Protein AF-A0AAV9Q0C5-F1 (afdb_monomer_lite)

InterPro domains:
  IPR036291 NAD(P)-binding domain superfamily [SSF51735] (47-199)
  IPR051783 NAD(P)-dependent oxidoreductase-like [PTHR48079] (18-201)

Sequence (202 aa):
MSGASMFVFPEIESDRYGEPPSTVWNDLHGISSILSTIRAHPSSRELDNYILSLEDSTNIRTGLIVGPLVYGRGEGPGNQRSIQAPNIARKTIEDGEGFRFRRGLNSWSNVHIKDLGDLFALLTKTALALDAREAHAQGLIEKDAIDRTIDVDEADAAMPGGAIFWGTNAVYKFSRAQVLLSWRPSAPSLEDPIAEMVRLER

pLDDT: mean 70.42, std 13.26, range [27.78, 90.19]

Structure (mmCIF, N/CA/C/O backbone):
data_AF-A0AAV9Q0C5-F1
#
_entry.id   AF-A0AAV9Q0C5-F1
#
loop_
_atom_site.group_PDB
_atom_site.id
_atom_site.type_symbol
_atom_site.label_atom_id
_atom_site.label_alt_id
_atom_site.label_comp_id
_atom_site.label_asym_id
_atom_site.label_entity_id
_atom_site.label_seq_id
_atom_site.pdbx_PDB_ins_code
_atom_site.Cartn_x
_atom_site.Cartn_y
_atom_site.Cartn_z
_atom_site.occupancy
_atom_site.B_iso_or_equiv
_atom_site.auth_seq_id
_atom_site.auth_comp_id
_atom_site.auth_asym_id
_atom_site.auth_atom_id
_atom_site.pdbx_PDB_model_num
ATOM 1 N N . MET A 1 1 ? 6.072 5.694 -1.031 1.00 61.38 1 MET A N 1
ATOM 2 C CA . MET A 1 1 ? 4.949 4.737 -1.153 1.00 61.38 1 MET A CA 1
ATOM 3 C C . MET A 1 1 ? 3.977 5.330 -2.147 1.00 61.38 1 MET A C 1
ATOM 5 O O . MET A 1 1 ? 3.592 6.476 -1.956 1.00 61.38 1 MET A O 1
ATOM 9 N N . SER A 1 2 ? 3.607 4.578 -3.177 1.00 73.94 2 SER A N 1
ATOM 10 C CA . SER A 1 2 ? 2.603 5.003 -4.154 1.00 73.94 2 SER A CA 1
ATOM 11 C C . SER A 1 2 ? 1.232 4.436 -3.780 1.00 73.94 2 SER A C 1
ATOM 13 O O . SER A 1 2 ? 1.152 3.339 -3.230 1.00 73.94 2 SER A O 1
ATOM 15 N N . GLY A 1 3 ? 0.144 5.149 -4.065 1.00 71.31 3 GLY A N 1
ATOM 16 C CA . GLY A 1 3 ? -1.218 4.638 -3.856 1.00 71.31 3 GLY A CA 1
ATOM 17 C C . GLY A 1 3 ? -1.749 3.887 -5.081 1.00 71.31 3 GLY A C 1
ATOM 18 O O . GLY A 1 3 ? -1.443 4.256 -6.211 1.00 71.31 3 GLY A O 1
ATOM 19 N N . ALA A 1 4 ? -2.610 2.887 -4.899 1.00 71.12 4 ALA A N 1
ATOM 20 C CA . ALA A 1 4 ? -3.209 2.109 -5.994 1.00 71.12 4 ALA A CA 1
ATOM 21 C C . ALA A 1 4 ? -4.128 2.909 -6.943 1.00 71.12 4 ALA A C 1
ATOM 23 O O . ALA A 1 4 ? -4.603 2.357 -7.929 1.00 71.12 4 ALA A O 1
ATOM 24 N N . SER A 1 5 ? -4.346 4.209 -6.710 1.00 68.88 5 SER A N 1
ATOM 25 C CA . SER A 1 5 ? -5.120 5.095 -7.594 1.00 68.88 5 SER A CA 1
ATOM 26 C C . SER A 1 5 ? -4.594 5.180 -9.035 1.00 68.88 5 SER A C 1
ATOM 28 O O . SER A 1 5 ? -5.351 5.539 -9.928 1.00 68.88 5 SER A O 1
ATOM 30 N N . MET A 1 6 ? -3.340 4.792 -9.291 1.00 74.25 6 MET A N 1
ATOM 31 C CA . MET A 1 6 ? -2.817 4.618 -10.656 1.00 74.25 6 MET A CA 1
ATOM 32 C C . MET A 1 6 ? -3.479 3.479 -11.439 1.00 74.25 6 MET A C 1
ATOM 34 O O . MET A 1 6 ? -3.586 3.548 -12.659 1.00 74.25 6 MET A O 1
ATOM 38 N N . PHE A 1 7 ? -3.936 2.426 -10.760 1.00 78.12 7 PHE A N 1
ATOM 39 C CA . PHE A 1 7 ? -4.479 1.235 -11.416 1.00 78.12 7 PHE A CA 1
ATOM 40 C C . PHE A 1 7 ? -5.901 1.432 -11.956 1.00 78.12 7 PHE A C 1
ATOM 42 O O . PHE A 1 7 ? -6.379 0.581 -12.703 1.00 78.12 7 PHE A O 1
ATOM 49 N N . VAL A 1 8 ? -6.553 2.553 -11.620 1.00 75.88 8 VAL A N 1
ATOM 50 C CA . VAL A 1 8 ? -7.893 2.912 -12.112 1.00 75.88 8 VAL A CA 1
ATOM 51 C C . VAL A 1 8 ? -7.889 3.961 -13.226 1.00 75.88 8 VAL A C 1
ATOM 53 O O . VAL A 1 8 ? -8.960 4.249 -13.753 1.00 75.88 8 VAL A O 1
ATOM 56 N N . PHE A 1 9 ? -6.732 4.505 -13.641 1.00 75.75 9 PHE A N 1
ATOM 57 C CA . PHE A 1 9 ? -6.680 5.469 -14.754 1.00 75.75 9 PHE A CA 1
ATOM 58 C C . PHE A 1 9 ? -7.383 4.946 -16.030 1.00 75.75 9 PHE A C 1
ATOM 60 O O . PHE A 1 9 ? -8.265 5.653 -16.518 1.00 75.75 9 PHE A O 1
ATOM 67 N N . PRO A 1 10 ? -7.172 3.691 -16.494 1.00 76.94 10 PRO A N 1
ATOM 68 C CA . PRO A 1 10 ? -7.860 3.187 -17.688 1.00 76.94 10 PRO A CA 1
ATOM 69 C C . PRO A 1 10 ? -9.379 3.017 -17.516 1.00 76.94 10 PRO A C 1
ATOM 71 O O . PRO A 1 10 ? -10.119 3.016 -18.498 1.00 76.94 10 PRO A O 1
ATOM 74 N N . GLU A 1 11 ? -9.872 2.846 -16.283 1.00 75.50 11 GLU A N 1
ATOM 75 C CA . GLU A 1 11 ? -11.312 2.735 -16.001 1.00 75.50 11 GLU A CA 1
ATOM 76 C C . GLU A 1 11 ? -11.978 4.114 -15.860 1.00 75.50 11 GLU A C 1
ATOM 78 O O . GLU A 1 11 ? -13.138 4.264 -16.238 1.00 75.50 11 GLU A O 1
ATOM 83 N N . ILE A 1 12 ? -11.229 5.133 -15.416 1.00 77.25 12 ILE A N 1
ATOM 84 C CA . ILE A 1 12 ? -11.633 6.549 -15.441 1.00 77.25 12 ILE A CA 1
ATOM 85 C C . ILE A 1 12 ? -11.741 7.046 -16.889 1.00 77.25 12 ILE A C 1
ATOM 87 O O . ILE A 1 12 ? -12.763 7.615 -17.266 1.00 77.25 12 ILE A O 1
ATOM 91 N N . GLU A 1 13 ? -10.720 6.785 -17.712 1.00 79.25 13 GLU A N 1
ATOM 92 C CA . GLU A 1 13 ? -10.657 7.182 -19.129 1.00 79.25 13 GLU A CA 1
ATOM 93 C C . GLU A 1 13 ? -11.754 6.541 -19.995 1.00 79.25 13 GLU A C 1
ATOM 95 O O . GLU A 1 13 ? -12.134 7.098 -21.023 1.00 79.25 13 GLU A O 1
ATOM 100 N N . SER A 1 14 ? -12.284 5.385 -19.577 1.00 80.88 14 SER A N 1
ATOM 101 C CA . SER A 1 14 ? -13.329 4.638 -20.292 1.00 80.88 14 SER A CA 1
ATOM 102 C C . SER A 1 14 ? -14.721 4.693 -19.639 1.00 80.88 14 SER A C 1
ATOM 104 O O . SER A 1 14 ? -15.611 3.954 -20.056 1.00 80.88 14 SER A O 1
ATOM 106 N N . ASP A 1 15 ? -14.924 5.543 -18.621 1.00 79.88 15 ASP A N 1
ATOM 107 C CA . ASP A 1 15 ? -16.163 5.654 -17.821 1.00 79.88 15 ASP A CA 1
ATOM 108 C C . ASP A 1 15 ? -16.662 4.308 -17.234 1.00 79.88 15 ASP A C 1
ATOM 110 O O . ASP A 1 15 ? -17.839 4.136 -16.915 1.00 79.88 15 ASP A O 1
ATOM 114 N N . ARG A 1 16 ? -15.778 3.322 -17.029 1.00 81.12 16 ARG A N 1
ATOM 115 C CA . ARG A 1 16 ? -16.134 1.951 -16.600 1.00 81.12 16 ARG A CA 1
ATOM 116 C C . ARG A 1 16 ? -16.451 1.816 -15.102 1.00 81.12 16 ARG A C 1
ATOM 118 O O . ARG A 1 16 ? -16.221 0.783 -14.476 1.00 81.12 16 ARG A O 1
ATOM 125 N N . TYR A 1 17 ? -17.021 2.857 -14.510 1.00 78.81 17 TYR A N 1
ATOM 126 C CA . TYR A 1 17 ? -17.374 2.898 -13.098 1.00 78.81 17 TYR A CA 1
ATOM 127 C C . TYR A 1 17 ? -18.399 1.818 -12.716 1.00 78.81 17 TYR A C 1
ATOM 129 O O . TYR A 1 17 ? -19.455 1.688 -13.335 1.00 78.81 17 TYR A O 1
ATOM 137 N N . GLY A 1 18 ? -18.120 1.082 -11.638 1.00 68.81 18 GLY A N 1
ATOM 138 C CA . GLY A 1 18 ? -19.028 0.065 -11.096 1.00 68.81 18 GLY A CA 1
ATOM 139 C C . GLY A 1 18 ? -19.081 -1.252 -11.882 1.00 68.81 18 GLY A C 1
ATOM 140 O O . GLY A 1 18 ? -19.895 -2.110 -11.541 1.00 68.81 18 GLY A O 1
ATOM 141 N N . GLU A 1 19 ? -18.242 -1.417 -12.904 1.00 81.25 19 GLU A N 1
ATOM 142 C CA . GLU A 1 19 ? -18.045 -2.662 -13.658 1.00 81.25 19 GLU A CA 1
ATOM 143 C C . GLU A 1 19 ? -17.029 -3.594 -12.962 1.00 81.25 19 GLU A C 1
ATOM 145 O O . GLU A 1 19 ? -16.280 -3.135 -12.097 1.00 81.25 19 GLU A O 1
ATOM 150 N N . PRO A 1 20 ? -16.968 -4.900 -13.302 1.00 81.56 20 PRO A N 1
ATOM 151 C CA . PRO A 1 20 ? -15.902 -5.772 -12.809 1.00 81.56 20 PRO A CA 1
ATOM 152 C C . PRO A 1 20 ? -14.523 -5.324 -13.332 1.00 81.56 20 PRO A C 1
ATOM 154 O O . PRO A 1 20 ? -14.439 -4.805 -14.452 1.00 81.56 20 PRO A O 1
ATOM 157 N N . PRO A 1 21 ? -13.439 -5.541 -12.562 1.00 76.44 21 PRO A N 1
ATOM 158 C CA . PRO A 1 21 ? -12.100 -5.087 -12.934 1.00 76.44 21 PRO A CA 1
ATOM 159 C C . PRO A 1 21 ? -11.636 -5.737 -14.241 1.00 76.44 21 PRO A C 1
ATOM 161 O O . PRO A 1 21 ? -11.719 -6.956 -14.400 1.00 76.44 21 PRO A O 1
ATOM 164 N N . SER A 1 22 ? -11.124 -4.930 -15.174 1.00 76.06 22 SER A N 1
ATOM 165 C CA . SER A 1 22 ? -10.587 -5.429 -16.453 1.00 76.06 22 SER A CA 1
ATOM 166 C C . SER A 1 22 ? -9.227 -6.126 -16.315 1.00 76.06 22 SER A C 1
ATOM 168 O O . SER A 1 22 ? -8.917 -7.025 -17.096 1.00 76.06 22 SER A O 1
ATOM 170 N N . THR A 1 23 ? -8.439 -5.737 -15.309 1.00 79.62 23 THR A N 1
ATOM 171 C CA . THR A 1 23 ? -7.069 -6.208 -15.066 1.00 79.62 23 THR A CA 1
ATOM 172 C C . THR A 1 23 ? -6.858 -6.477 -13.579 1.00 79.62 23 THR A C 1
ATOM 174 O O . THR A 1 23 ? -7.180 -5.637 -12.740 1.00 79.62 23 THR A O 1
ATOM 177 N N . VAL A 1 24 ? -6.246 -7.617 -13.244 1.00 81.19 24 VAL A N 1
ATOM 178 C CA . VAL A 1 24 ? -5.751 -7.906 -11.888 1.00 81.19 24 VAL A CA 1
ATOM 179 C C . VAL A 1 24 ? -4.244 -7.669 -11.856 1.00 81.19 24 VAL A C 1
ATOM 181 O O . VAL A 1 24 ? -3.472 -8.406 -12.467 1.00 81.19 24 VAL A O 1
ATOM 184 N N . TRP A 1 25 ? -3.823 -6.622 -11.150 1.00 79.44 25 TRP A N 1
ATOM 185 C CA . TRP A 1 25 ? -2.417 -6.244 -11.027 1.00 79.44 25 TRP A CA 1
ATOM 186 C C . TRP A 1 25 ? -1.692 -7.152 -10.025 1.00 79.44 25 TRP A C 1
ATOM 188 O O . TRP A 1 25 ? -2.204 -7.428 -8.941 1.00 79.44 25 TRP A O 1
ATOM 198 N N . ASN A 1 26 ? -0.499 -7.626 -10.392 1.00 80.88 26 ASN A N 1
ATOM 199 C CA . ASN A 1 26 ? 0.275 -8.596 -9.618 1.00 80.88 26 ASN A CA 1
ATOM 200 C C . ASN A 1 26 ? 1.752 -8.174 -9.569 1.00 80.88 26 ASN A C 1
ATOM 202 O O . ASN A 1 26 ? 2.386 -7.991 -10.605 1.00 80.88 26 ASN A O 1
ATOM 206 N N . ASP A 1 27 ? 2.308 -8.041 -8.368 1.00 78.19 27 ASP A N 1
ATOM 207 C CA . ASP A 1 27 ? 3.661 -7.538 -8.102 1.00 78.19 27 ASP A CA 1
ATOM 208 C C . ASP A 1 27 ? 4.734 -8.642 -7.996 1.00 78.19 27 ASP A C 1
ATOM 210 O O . ASP A 1 27 ? 5.896 -8.351 -7.707 1.00 78.19 27 ASP A O 1
ATOM 214 N N . LEU A 1 28 ? 4.375 -9.903 -8.262 1.00 74.75 28 LEU A N 1
ATOM 215 C CA . LEU A 1 28 ? 5.306 -11.029 -8.400 1.00 74.75 28 LEU A CA 1
ATOM 216 C C . LEU A 1 28 ? 5.652 -11.303 -9.873 1.00 74.75 28 LEU A C 1
ATOM 218 O O . LEU A 1 28 ? 6.813 -11.542 -10.193 1.00 74.75 28 LEU A O 1
ATOM 222 N N . HIS A 1 29 ? 4.662 -11.231 -10.768 1.00 74.31 29 HIS A N 1
ATOM 223 C CA . HIS A 1 29 ? 4.807 -11.549 -12.197 1.00 74.31 29 HIS A CA 1
ATOM 224 C C . HIS A 1 29 ? 4.570 -10.354 -13.139 1.00 74.31 29 HIS A C 1
ATOM 226 O O . HIS A 1 29 ? 5.005 -10.392 -14.285 1.00 74.31 29 HIS A O 1
ATOM 232 N N . GLY A 1 30 ? 3.904 -9.289 -12.680 1.00 79.50 30 GLY A N 1
ATOM 233 C CA . GLY A 1 30 ? 3.525 -8.118 -13.486 1.00 79.50 30 GLY A CA 1
ATOM 234 C C . GLY A 1 30 ? 4.369 -6.861 -13.246 1.00 79.50 30 GLY A C 1
ATOM 235 O O . GLY A 1 30 ? 3.947 -5.772 -13.621 1.00 79.50 30 GLY A O 1
ATOM 236 N N . ILE A 1 31 ? 5.549 -6.972 -12.622 1.00 84.44 31 ILE A N 1
ATOM 237 C CA . ILE A 1 31 ? 6.378 -5.815 -12.220 1.00 84.44 31 ILE A CA 1
ATOM 238 C C . ILE A 1 31 ? 6.607 -4.843 -13.390 1.00 84.44 31 ILE A C 1
ATOM 240 O O . ILE A 1 31 ? 6.424 -3.637 -13.233 1.00 84.44 31 ILE A O 1
ATOM 244 N N . SER A 1 32 ? 6.925 -5.351 -14.584 1.00 86.12 32 SER A N 1
ATOM 245 C CA . SER A 1 32 ? 7.162 -4.524 -15.772 1.00 86.12 32 SER A CA 1
ATOM 246 C C . SER A 1 32 ? 5.943 -3.694 -16.196 1.00 86.12 32 SER A C 1
ATOM 248 O O . SER A 1 32 ? 6.130 -2.551 -16.606 1.00 86.12 32 SER A O 1
ATOM 250 N N . SER A 1 33 ? 4.712 -4.212 -16.060 1.00 84.62 33 SER A N 1
ATOM 251 C CA . SER A 1 33 ? 3.504 -3.440 -16.393 1.00 84.62 33 SER A CA 1
ATOM 252 C C . SER A 1 33 ? 3.194 -2.382 -15.331 1.00 84.62 33 SER A C 1
ATOM 254 O O . SER A 1 33 ? 2.744 -1.284 -15.662 1.00 84.62 33 SER A O 1
ATOM 256 N N . ILE A 1 34 ? 3.487 -2.663 -14.057 1.00 86.19 34 ILE A N 1
ATOM 257 C CA . ILE A 1 34 ? 3.372 -1.685 -12.967 1.00 86.19 34 ILE A CA 1
ATOM 258 C C . ILE A 1 34 ? 4.364 -0.535 -13.200 1.00 86.19 34 ILE A C 1
ATOM 260 O O . ILE A 1 34 ? 3.958 0.627 -13.212 1.00 86.19 34 ILE A O 1
ATOM 264 N N . LEU A 1 35 ? 5.639 -0.839 -13.466 1.00 88.50 35 LEU A N 1
ATOM 265 C CA . LEU A 1 35 ? 6.675 0.169 -13.723 1.00 88.50 35 LEU A CA 1
ATOM 266 C C . LEU A 1 35 ? 6.404 0.989 -14.993 1.00 88.50 35 LEU A C 1
ATOM 268 O O . LEU A 1 35 ? 6.584 2.207 -14.974 1.00 88.50 35 LEU A O 1
ATOM 272 N N . SER A 1 36 ? 5.920 0.374 -16.080 1.00 89.25 36 SER A N 1
ATOM 273 C CA . SER A 1 36 ? 5.520 1.127 -17.278 1.00 89.25 36 SER A CA 1
ATOM 274 C C . SER A 1 36 ? 4.313 2.031 -17.013 1.00 89.25 36 SER A C 1
ATOM 276 O O . SER A 1 36 ? 4.275 3.150 -17.513 1.00 89.25 36 SER A O 1
ATOM 278 N N . THR A 1 37 ? 3.363 1.600 -16.174 1.00 86.75 37 THR A N 1
ATOM 279 C CA . THR A 1 37 ? 2.213 2.428 -15.765 1.00 86.75 37 THR A CA 1
ATOM 280 C C . THR A 1 37 ? 2.656 3.643 -14.945 1.00 86.75 37 THR A C 1
ATOM 282 O O . THR A 1 37 ? 2.110 4.726 -15.130 1.00 86.75 37 THR A O 1
ATOM 285 N N . ILE A 1 38 ? 3.676 3.513 -14.090 1.00 88.50 38 ILE A N 1
ATOM 286 C CA . ILE A 1 38 ? 4.271 4.654 -13.367 1.00 88.50 38 ILE A CA 1
ATOM 287 C C . ILE A 1 38 ? 4.954 5.617 -14.348 1.00 88.50 38 ILE A C 1
ATOM 289 O O . ILE A 1 38 ? 4.687 6.820 -14.316 1.00 88.50 38 ILE A O 1
ATOM 293 N N . ARG A 1 39 ? 5.780 5.081 -15.257 1.00 90.19 39 ARG A N 1
ATOM 294 C CA . ARG A 1 39 ? 6.539 5.850 -16.261 1.00 90.19 39 ARG A CA 1
ATOM 295 C C . ARG A 1 39 ? 5.652 6.563 -17.290 1.00 90.19 39 ARG A C 1
ATOM 297 O O . ARG A 1 39 ? 6.036 7.614 -17.790 1.00 90.19 39 ARG A O 1
ATOM 304 N N . ALA A 1 40 ? 4.442 6.062 -17.543 1.00 89.25 40 ALA A N 1
ATOM 305 C CA . ALA A 1 40 ? 3.451 6.707 -18.407 1.00 89.25 40 ALA A CA 1
ATOM 306 C C . ALA A 1 40 ? 2.761 7.944 -17.788 1.00 89.25 40 ALA A C 1
ATOM 308 O O . ALA A 1 40 ? 2.164 8.724 -18.525 1.00 89.25 40 ALA A O 1
ATOM 309 N N . HIS A 1 41 ? 2.840 8.153 -16.466 1.00 86.25 41 HIS A N 1
ATOM 310 C CA . HIS A 1 41 ? 2.066 9.187 -15.757 1.00 86.25 41 HIS A CA 1
ATOM 311 C C . HIS A 1 41 ? 2.939 10.194 -14.975 1.00 86.25 41 HIS A C 1
ATOM 313 O O . HIS A 1 41 ? 2.687 10.423 -13.789 1.00 86.25 41 HIS A O 1
ATOM 319 N N . PRO A 1 42 ? 3.961 10.828 -15.589 1.00 84.69 42 PRO A N 1
ATOM 320 C CA . PRO A 1 42 ? 4.970 11.613 -14.868 1.00 84.69 42 PRO A CA 1
ATOM 321 C C . PRO A 1 42 ? 4.375 12.696 -13.954 1.00 84.69 42 PRO A C 1
ATOM 323 O O . PRO A 1 42 ? 4.798 12.813 -12.810 1.00 84.69 42 PRO A O 1
ATOM 326 N N . SER A 1 43 ? 3.335 13.415 -14.388 1.00 81.75 43 SER A N 1
ATOM 327 C CA . SER A 1 43 ? 2.718 14.504 -13.608 1.00 81.75 43 SER A CA 1
ATOM 328 C C . SER A 1 43 ? 1.907 14.058 -12.382 1.00 81.75 43 SER A C 1
ATOM 330 O O . SER A 1 43 ? 1.640 14.876 -11.510 1.00 81.75 43 SER A O 1
ATOM 332 N N . SER A 1 44 ? 1.496 12.787 -12.288 1.00 80.00 44 SER A N 1
ATOM 333 C CA . SER A 1 44 ? 0.819 12.226 -11.099 1.00 80.00 44 SER A CA 1
ATOM 334 C C . SER A 1 44 ? 1.675 11.184 -10.364 1.00 80.00 44 SER A C 1
ATOM 336 O O . SER A 1 44 ? 1.244 10.599 -9.365 1.00 80.00 44 SER A O 1
ATOM 338 N N . ARG A 1 45 ? 2.900 10.954 -10.852 1.00 86.88 45 ARG A N 1
ATOM 339 C CA . ARG A 1 45 ? 3.884 9.988 -10.351 1.00 86.88 45 ARG A CA 1
ATOM 340 C C . ARG A 1 45 ? 5.300 10.568 -10.336 1.00 86.88 45 ARG A C 1
ATOM 342 O O . ARG A 1 45 ? 6.262 9.837 -10.537 1.00 86.88 45 ARG A O 1
ATOM 349 N N . GLU A 1 46 ? 5.437 11.869 -10.095 1.00 88.94 46 GLU A N 1
ATOM 350 C CA . GLU A 1 46 ? 6.721 12.582 -10.157 1.00 88.94 46 GLU A CA 1
ATOM 351 C C . GLU A 1 46 ? 7.759 11.971 -9.202 1.00 88.94 46 GLU A C 1
ATOM 353 O O . GLU A 1 46 ? 8.830 11.558 -9.637 1.00 88.94 46 GLU A O 1
ATOM 358 N N . LEU A 1 47 ? 7.398 11.797 -7.924 1.00 86.38 47 LEU A N 1
ATOM 359 C CA . LEU A 1 47 ? 8.274 11.191 -6.912 1.00 86.38 47 LEU A CA 1
ATOM 360 C C . LEU A 1 47 ? 8.614 9.723 -7.211 1.00 86.38 47 LEU A C 1
ATOM 362 O O . LEU A 1 47 ? 9.758 9.314 -7.034 1.00 86.38 47 LEU A O 1
ATOM 366 N N . ASP A 1 48 ? 7.641 8.932 -7.676 1.00 89.25 48 ASP A N 1
ATOM 367 C CA . ASP A 1 48 ? 7.872 7.521 -8.007 1.00 89.25 48 ASP A CA 1
ATOM 368 C C . ASP A 1 48 ? 8.806 7.393 -9.228 1.00 89.25 48 ASP A C 1
ATOM 370 O O . ASP A 1 48 ? 9.712 6.564 -9.228 1.00 89.25 48 ASP A O 1
ATOM 374 N N . ASN A 1 49 ? 8.650 8.256 -10.240 1.00 89.88 49 ASN A N 1
ATOM 375 C CA . ASN A 1 49 ? 9.538 8.305 -11.405 1.00 89.88 49 ASN A CA 1
ATOM 376 C C . ASN A 1 49 ? 10.932 8.843 -11.075 1.00 89.88 49 ASN A C 1
ATOM 378 O O . ASN A 1 49 ? 11.912 8.323 -11.600 1.00 89.88 49 ASN A O 1
ATOM 382 N N . TYR A 1 50 ? 11.036 9.835 -10.186 1.00 89.25 50 TYR A N 1
ATOM 383 C CA . TYR A 1 50 ? 12.323 10.321 -9.700 1.00 89.25 50 TYR A CA 1
ATOM 384 C C . TYR A 1 50 ? 13.101 9.196 -9.008 1.00 89.25 50 TYR A C 1
ATOM 386 O O . TYR A 1 50 ? 14.236 8.926 -9.392 1.00 89.25 50 TYR A O 1
ATOM 394 N N . ILE A 1 51 ? 12.476 8.458 -8.083 1.00 86.38 51 ILE A N 1
ATOM 395 C CA . ILE A 1 51 ? 13.106 7.305 -7.415 1.00 86.38 51 ILE A CA 1
ATOM 396 C C . ILE A 1 51 ? 13.536 6.240 -8.440 1.00 86.38 51 ILE A C 1
ATOM 398 O O . ILE A 1 51 ? 14.661 5.753 -8.372 1.00 86.38 51 ILE A O 1
ATOM 402 N N . LEU A 1 52 ? 12.693 5.939 -9.435 1.00 87.25 52 LEU A N 1
ATOM 403 C CA . LEU A 1 52 ? 13.010 5.004 -10.526 1.00 87.25 52 LEU A CA 1
ATOM 404 C C . LEU A 1 52 ? 14.075 5.507 -11.525 1.00 87.25 52 LEU A C 1
ATOM 406 O O . LEU A 1 52 ? 14.450 4.749 -12.416 1.00 87.25 52 LEU A O 1
ATOM 410 N N . SER A 1 53 ? 14.548 6.753 -11.413 1.00 86.81 53 SER A N 1
ATOM 411 C CA . SER A 1 53 ? 15.684 7.285 -12.191 1.00 86.81 53 SER A CA 1
ATOM 412 C C . SER A 1 53 ? 17.030 7.182 -11.455 1.00 86.81 53 SER A C 1
ATOM 414 O O . SER A 1 53 ? 18.089 7.357 -12.058 1.00 86.81 53 SER A O 1
ATOM 416 N N . LEU A 1 54 ? 17.001 6.854 -10.157 1.00 83.56 54 LEU A N 1
ATOM 417 C CA . LEU A 1 54 ? 18.194 6.678 -9.319 1.00 83.56 54 LEU A CA 1
ATOM 418 C C . LEU A 1 54 ? 18.772 5.250 -9.370 1.00 83.56 54 LEU A C 1
ATOM 420 O O . LEU A 1 54 ? 19.852 5.014 -8.829 1.00 83.56 54 LEU A O 1
ATOM 424 N N . GLU A 1 55 ? 18.056 4.325 -10.024 1.00 72.50 55 GLU A N 1
ATOM 425 C CA . GLU A 1 55 ? 18.315 2.875 -10.078 1.00 72.50 55 GLU A CA 1
ATOM 426 C C . GLU A 1 55 ? 19.697 2.533 -10.676 1.00 72.50 55 GLU A C 1
ATOM 428 O O . GLU A 1 55 ? 20.410 1.707 -10.113 1.00 72.50 55 GLU A O 1
ATOM 433 N N . ASP A 1 56 ? 20.118 3.236 -11.735 1.00 69.81 56 ASP A N 1
ATOM 434 C CA . ASP A 1 56 ? 21.424 3.051 -12.399 1.00 69.81 56 ASP A CA 1
ATOM 435 C C . ASP A 1 56 ? 22.511 4.056 -11.953 1.00 69.81 56 ASP A C 1
ATOM 437 O O . ASP A 1 56 ? 23.660 3.967 -12.390 1.00 69.81 56 ASP A O 1
ATOM 441 N N . SER A 1 57 ? 22.164 5.068 -11.147 1.00 66.31 57 SER A N 1
ATOM 442 C CA . SER A 1 57 ? 22.993 6.278 -10.966 1.00 66.31 57 SER A CA 1
ATOM 443 C C . SER A 1 57 ? 23.494 6.524 -9.539 1.00 66.31 57 SER A C 1
ATOM 445 O O . SER A 1 57 ? 24.224 7.490 -9.305 1.00 66.31 57 SER A O 1
ATOM 447 N N . THR A 1 58 ? 23.140 5.668 -8.575 1.00 63.59 58 THR A N 1
ATOM 448 C CA . THR A 1 58 ? 23.500 5.849 -7.161 1.00 63.59 58 THR A CA 1
ATOM 449 C C . THR A 1 58 ? 23.812 4.527 -6.456 1.00 63.59 58 THR A C 1
ATOM 451 O O . THR A 1 58 ? 23.265 3.484 -6.796 1.00 63.59 58 THR A O 1
ATOM 454 N N . ASN A 1 59 ? 24.611 4.575 -5.384 1.00 71.62 59 ASN A N 1
ATOM 455 C CA . ASN A 1 59 ? 24.802 3.434 -4.471 1.00 71.62 59 ASN A CA 1
ATOM 456 C C . ASN A 1 59 ? 23.595 3.219 -3.520 1.00 71.62 59 ASN A C 1
ATOM 458 O O . ASN A 1 59 ? 23.734 2.580 -2.478 1.00 71.62 59 ASN A O 1
ATOM 462 N N . ILE A 1 60 ? 22.422 3.793 -3.819 1.00 71.75 60 ILE A N 1
ATOM 463 C CA . ILE A 1 60 ? 21.257 3.797 -2.927 1.00 71.75 60 ILE A CA 1
ATOM 464 C C . ILE A 1 60 ? 20.326 2.644 -3.314 1.00 71.75 60 ILE A C 1
ATOM 466 O O . ILE A 1 60 ? 19.631 2.693 -4.326 1.00 71.75 60 ILE A O 1
ATOM 470 N N . ARG A 1 61 ? 20.264 1.614 -2.465 1.00 70.56 61 ARG A N 1
ATOM 471 C CA . ARG A 1 61 ? 19.293 0.513 -2.580 1.00 70.56 61 ARG A CA 1
ATOM 472 C C . ARG A 1 61 ? 17.876 1.067 -2.338 1.00 70.56 61 ARG A C 1
ATOM 474 O O . ARG A 1 61 ? 17.514 1.350 -1.198 1.00 70.56 61 ARG A O 1
ATOM 481 N N . THR A 1 62 ? 17.078 1.258 -3.392 1.00 78.25 62 THR A N 1
ATOM 482 C CA . THR A 1 62 ? 15.700 1.783 -3.282 1.00 78.25 62 THR A CA 1
ATOM 483 C C . THR A 1 62 ? 14.654 0.665 -3.172 1.00 78.25 62 THR A C 1
ATOM 485 O O . THR A 1 62 ? 14.889 -0.480 -3.554 1.00 78.25 62 THR A O 1
ATOM 488 N N . GLY A 1 63 ? 13.475 0.988 -2.627 1.00 78.69 63 GLY A N 1
ATOM 489 C CA . GLY A 1 63 ? 12.367 0.042 -2.477 1.00 78.69 63 GLY A CA 1
ATOM 490 C C . GLY A 1 63 ? 11.012 0.716 -2.670 1.00 78.69 63 GLY A C 1
ATOM 491 O O . GLY A 1 63 ? 10.589 1.528 -1.846 1.00 78.69 63 GLY A O 1
ATOM 492 N N . LEU A 1 64 ? 10.314 0.372 -3.755 1.00 83.75 64 LEU A N 1
ATOM 493 C CA . LEU A 1 64 ? 8.993 0.912 -4.068 1.00 83.75 64 LEU A CA 1
ATOM 494 C C . LEU A 1 64 ? 7.874 -0.027 -3.594 1.00 83.75 64 LEU A C 1
ATOM 496 O O . LEU A 1 64 ? 7.837 -1.204 -3.943 1.00 83.75 64 LEU A O 1
ATOM 500 N N . ILE A 1 65 ? 6.922 0.527 -2.842 1.00 83.12 65 ILE A N 1
ATOM 501 C CA . ILE A 1 65 ? 5.688 -0.146 -2.417 1.00 83.12 65 ILE A CA 1
ATOM 502 C C . ILE A 1 65 ? 4.503 0.620 -3.006 1.00 83.12 65 ILE A C 1
ATOM 504 O O . ILE A 1 65 ? 4.360 1.822 -2.750 1.00 83.12 65 ILE A O 1
ATOM 508 N N . VAL A 1 66 ? 3.659 -0.083 -3.767 1.00 83.19 66 VAL A N 1
ATOM 509 C CA . VAL A 1 66 ? 2.387 0.418 -4.310 1.00 83.19 66 VAL A CA 1
ATOM 510 C C . VAL A 1 66 ? 1.247 -0.184 -3.485 1.00 83.19 66 VAL A C 1
ATOM 512 O O . VAL A 1 66 ? 1.050 -1.397 -3.496 1.00 83.19 66 VAL A O 1
ATOM 515 N N . GLY A 1 67 ? 0.540 0.640 -2.711 1.00 76.06 67 GLY A N 1
ATOM 516 C CA . GLY A 1 67 ? -0.411 0.179 -1.697 1.00 76.06 67 GLY A CA 1
ATOM 517 C C . GLY A 1 67 ? -1.875 0.164 -2.157 1.00 76.06 67 GLY A C 1
ATOM 518 O O . GLY A 1 67 ? -2.309 1.150 -2.755 1.00 76.06 67 GLY A O 1
ATOM 519 N N . PRO A 1 68 ? -2.654 -0.900 -1.866 1.00 79.94 68 PRO A N 1
ATOM 520 C CA . PRO A 1 68 ? -4.079 -0.992 -2.177 1.00 79.94 68 PRO A CA 1
ATOM 521 C C . PRO A 1 68 ? -4.915 -0.176 -1.163 1.00 79.94 68 PRO A C 1
ATOM 523 O O . PRO A 1 68 ? -4.391 0.726 -0.510 1.00 79.94 68 PRO A O 1
ATOM 526 N N . LEU A 1 69 ? -6.222 -0.435 -1.032 1.00 77.44 69 LEU A N 1
ATOM 527 C CA . LEU A 1 69 ? -7.097 0.324 -0.126 1.00 77.44 69 LEU A CA 1
ATOM 528 C C . LEU A 1 69 ? -6.723 0.073 1.350 1.00 77.44 69 LEU A C 1
ATOM 530 O O . LEU A 1 69 ? -7.050 -0.966 1.920 1.00 77.44 69 LEU A O 1
ATOM 534 N N . VAL A 1 70 ? -6.060 1.050 1.968 1.00 82.25 70 VAL A N 1
ATOM 535 C CA . VAL A 1 70 ? -5.648 1.025 3.381 1.00 82.25 70 VAL A CA 1
ATOM 536 C C . VAL A 1 70 ? -6.848 1.319 4.296 1.00 82.25 70 VAL A C 1
ATOM 538 O O . VAL A 1 70 ? -7.471 2.377 4.167 1.00 82.25 70 VAL A O 1
ATOM 541 N N . TYR A 1 71 ? -7.174 0.401 5.211 1.00 83.19 71 TYR A N 1
ATOM 542 C CA . TYR A 1 71 ? -8.302 0.503 6.149 1.00 83.19 71 TYR A CA 1
ATOM 543 C C . TYR A 1 71 ? -7.913 0.195 7.604 1.00 83.19 71 TYR A C 1
ATOM 545 O O . TYR A 1 71 ? -6.855 -0.354 7.879 1.00 83.19 71 TYR A O 1
ATOM 553 N N . GLY A 1 72 ? -8.803 0.512 8.545 1.00 83.88 72 GLY A N 1
ATOM 554 C CA . GLY A 1 72 ? -8.601 0.351 9.986 1.00 83.88 72 GLY A CA 1
ATOM 555 C C . GLY A 1 72 ? -8.490 1.675 10.740 1.00 83.88 72 GLY A C 1
ATOM 556 O O . GLY A 1 72 ? -8.788 2.752 10.206 1.00 83.88 72 GLY A O 1
ATOM 557 N N . ARG A 1 73 ? -8.063 1.572 12.002 1.00 85.62 73 ARG A N 1
ATOM 558 C CA . ARG A 1 73 ? -7.674 2.708 12.847 1.00 85.62 73 ARG A CA 1
ATOM 559 C C . ARG A 1 73 ? -6.167 2.929 12.745 1.00 85.62 73 ARG A C 1
ATOM 561 O O . ARG A 1 73 ? -5.420 1.958 12.716 1.00 85.62 73 ARG A O 1
ATOM 568 N N . GLY A 1 74 ? -5.709 4.175 12.683 1.00 79.75 74 GLY A N 1
ATOM 569 C CA . GLY A 1 74 ? -4.277 4.487 12.744 1.00 79.75 74 GLY A CA 1
ATOM 570 C C . GLY A 1 74 ? -3.742 4.483 14.178 1.00 79.75 74 GLY A C 1
ATOM 571 O O . GLY A 1 74 ? -4.350 5.092 15.053 1.00 79.75 74 GLY A O 1
ATOM 572 N N . GLU A 1 75 ? -2.603 3.821 14.410 1.00 73.44 75 GLU A N 1
ATOM 573 C CA . GLU A 1 75 ? -1.924 3.790 15.722 1.00 73.44 75 GLU A CA 1
ATOM 574 C C . GLU A 1 75 ? -1.038 5.038 15.970 1.00 73.44 75 GLU A C 1
ATOM 576 O O . GLU A 1 75 ? -0.668 5.318 17.106 1.00 73.44 75 GLU A O 1
ATOM 581 N N . GLY A 1 76 ? -0.712 5.814 14.925 1.00 72.88 76 GLY A N 1
ATOM 582 C CA . GLY A 1 76 ? 0.117 7.027 15.013 1.00 72.88 76 GLY A CA 1
ATOM 583 C C . GLY A 1 76 ? -0.657 8.336 15.285 1.00 72.88 76 GLY A C 1
ATOM 584 O O . GLY A 1 76 ? -1.889 8.345 15.295 1.00 72.88 76 GLY A O 1
ATOM 585 N N . PRO A 1 77 ? 0.049 9.475 15.450 1.00 75.50 77 PRO A N 1
ATOM 586 C CA . PRO A 1 77 ? -0.553 10.787 15.738 1.00 75.50 77 PRO A CA 1
ATOM 587 C C . PRO A 1 77 ? -1.179 11.485 14.514 1.00 75.50 77 PRO A C 1
ATOM 589 O O . PRO A 1 77 ? -1.766 12.553 14.653 1.00 75.50 77 PRO A O 1
ATOM 592 N N . GLY A 1 78 ? -1.015 10.918 13.313 1.00 77.88 78 GLY A N 1
ATOM 593 C CA . GLY A 1 78 ? -1.599 11.427 12.070 1.00 77.88 78 GLY A CA 1
ATOM 594 C C . GLY A 1 78 ? -3.055 10.990 11.880 1.00 77.88 78 GLY A C 1
ATOM 595 O O . GLY A 1 78 ? -3.846 10.952 12.819 1.00 77.88 78 GLY A O 1
ATOM 596 N N . ASN A 1 79 ? -3.430 10.634 10.647 1.00 72.25 79 ASN A N 1
ATOM 597 C CA . ASN A 1 79 ? -4.794 10.187 10.377 1.00 72.25 79 ASN A CA 1
ATOM 598 C C . ASN A 1 79 ? -5.106 8.844 11.069 1.00 72.25 79 ASN A C 1
ATOM 600 O O . ASN A 1 79 ? -4.610 7.797 10.654 1.00 72.25 79 ASN A O 1
ATOM 604 N N . GLN A 1 80 ? -5.985 8.873 12.075 1.00 82.88 80 GLN A N 1
ATOM 605 C CA . GLN A 1 80 ? -6.477 7.670 12.752 1.00 82.88 80 GLN A CA 1
ATOM 606 C C . GLN A 1 80 ? -7.752 7.071 12.132 1.00 82.88 80 GLN A C 1
ATOM 608 O O . GLN A 1 80 ? -8.140 5.982 12.550 1.00 82.88 80 GLN A O 1
ATOM 613 N N . ARG A 1 81 ? -8.403 7.722 11.152 1.00 76.81 81 ARG A N 1
ATOM 614 C CA . ARG A 1 81 ? -9.693 7.284 10.583 1.00 76.81 81 ARG A CA 1
ATOM 615 C C . ARG A 1 81 ? -9.576 6.902 9.102 1.00 76.81 81 ARG A C 1
ATOM 617 O O . ARG A 1 81 ? -9.122 7.680 8.265 1.00 76.81 81 ARG A O 1
ATOM 624 N N . SER A 1 82 ? -10.079 5.719 8.757 1.00 79.81 82 SER A N 1
ATOM 625 C CA . SER A 1 82 ? -10.245 5.286 7.362 1.00 79.81 82 SER A CA 1
ATOM 626 C C . SER A 1 82 ? -11.131 6.236 6.541 1.00 79.81 82 SER A C 1
ATOM 628 O O . SER A 1 82 ? -12.028 6.885 7.076 1.00 79.81 82 SER A O 1
ATOM 630 N N . ILE A 1 83 ? -10.904 6.301 5.225 1.00 74.88 83 ILE A N 1
ATOM 631 C CA . ILE A 1 83 ? -11.644 7.214 4.335 1.00 74.88 83 ILE A CA 1
ATOM 632 C C . ILE A 1 83 ? -12.852 6.518 3.695 1.00 74.88 83 ILE A C 1
ATOM 634 O O . ILE A 1 83 ? -13.984 6.906 3.967 1.00 74.88 83 ILE A O 1
ATOM 638 N N . GLN A 1 84 ? -12.634 5.498 2.853 1.00 69.25 84 GLN A N 1
ATOM 639 C CA . GLN A 1 84 ? -13.693 4.971 1.978 1.00 69.25 84 GLN A CA 1
ATOM 640 C C . GLN A 1 84 ? -14.836 4.291 2.750 1.00 69.25 84 GLN A C 1
ATOM 642 O O . GLN A 1 84 ? -15.962 4.781 2.711 1.00 69.25 84 GLN A O 1
ATOM 647 N N . ALA A 1 85 ? -14.559 3.203 3.480 1.00 77.50 85 ALA A N 1
ATOM 648 C CA . ALA A 1 85 ? -15.604 2.445 4.175 1.00 77.50 85 ALA A CA 1
ATOM 649 C C . ALA A 1 85 ? -16.393 3.290 5.205 1.00 77.50 85 ALA A C 1
ATOM 651 O O . ALA A 1 85 ? -17.622 3.249 5.158 1.00 77.50 85 ALA A O 1
ATOM 652 N N . PRO A 1 86 ? -15.766 4.140 6.046 1.00 76.94 86 PRO A N 1
ATOM 653 C CA . PRO A 1 86 ? -16.519 5.026 6.938 1.00 76.94 86 PRO A CA 1
ATOM 654 C C . PRO A 1 86 ? -17.350 6.106 6.227 1.00 76.94 86 PRO A C 1
ATOM 656 O O . PRO A 1 86 ? -18.404 6.486 6.725 1.00 76.94 86 PRO A O 1
ATOM 659 N N . ASN A 1 87 ? -16.937 6.597 5.053 1.00 74.12 87 ASN A N 1
ATOM 660 C CA . ASN A 1 87 ? -17.760 7.544 4.288 1.00 74.12 87 ASN A CA 1
ATOM 661 C C . ASN A 1 87 ? -18.960 6.850 3.609 1.00 74.12 87 ASN A C 1
ATOM 663 O O . ASN A 1 87 ? -20.035 7.441 3.534 1.00 74.12 87 ASN A O 1
ATOM 667 N N . ILE A 1 88 ? -18.809 5.592 3.174 1.00 70.94 88 ILE A N 1
ATOM 668 C CA . ILE A 1 88 ? -19.923 4.751 2.694 1.00 70.94 88 ILE A CA 1
ATOM 669 C C . ILE A 1 88 ? -20.899 4.457 3.845 1.00 70.94 88 ILE A C 1
ATOM 671 O O . ILE A 1 88 ? -22.112 4.583 3.670 1.00 70.94 88 ILE A O 1
ATOM 675 N N . ALA A 1 89 ? -20.375 4.126 5.032 1.00 73.94 89 ALA A N 1
ATOM 676 C CA . ALA A 1 89 ? -21.168 3.910 6.240 1.00 73.94 89 ALA A CA 1
ATOM 677 C C . ALA A 1 89 ? -21.974 5.159 6.620 1.00 73.94 89 ALA A C 1
ATOM 679 O O . ALA A 1 89 ? -23.187 5.058 6.783 1.00 73.94 89 ALA A O 1
ATOM 680 N N . ARG A 1 90 ? -21.340 6.342 6.671 1.00 72.19 90 ARG A N 1
ATOM 681 C CA . ARG A 1 90 ? -22.050 7.600 6.937 1.00 72.19 90 ARG A CA 1
ATOM 682 C C . ARG A 1 90 ? -23.165 7.851 5.928 1.00 72.19 90 ARG A C 1
ATOM 684 O O . ARG A 1 90 ? -24.291 8.071 6.346 1.00 72.19 90 ARG A O 1
ATOM 691 N N . LYS A 1 91 ? -22.889 7.769 4.622 1.00 67.44 91 LYS A N 1
ATOM 692 C CA . LYS A 1 91 ? -23.910 8.058 3.601 1.00 67.44 91 LYS A CA 1
ATOM 693 C C . LYS A 1 91 ? -25.099 7.088 3.673 1.00 67.44 91 LYS A C 1
ATOM 695 O O . LYS A 1 91 ? -26.236 7.505 3.508 1.00 67.44 91 LYS A O 1
ATOM 700 N N . THR A 1 92 ? -24.842 5.826 4.024 1.00 68.00 92 THR A N 1
ATOM 701 C CA . THR A 1 92 ? -25.880 4.813 4.306 1.00 68.00 92 THR A CA 1
ATOM 702 C C . THR A 1 92 ? -26.740 5.168 5.531 1.00 68.00 92 THR A C 1
ATOM 704 O O . THR A 1 92 ? -27.925 4.848 5.571 1.00 68.00 92 THR A O 1
ATOM 707 N N . ILE A 1 93 ? -26.166 5.834 6.539 1.00 80.12 93 ILE A N 1
ATOM 708 C CA . ILE A 1 93 ? -26.891 6.325 7.724 1.00 80.12 93 ILE A CA 1
ATOM 709 C C . ILE A 1 93 ? -27.669 7.612 7.395 1.00 80.12 93 ILE A C 1
ATOM 711 O O . ILE A 1 93 ? -28.816 7.739 7.812 1.00 80.12 93 ILE A O 1
ATOM 715 N N . GLU A 1 94 ? -27.076 8.531 6.625 1.00 80.69 94 GLU A N 1
ATOM 716 C CA . GLU A 1 94 ? -27.702 9.778 6.151 1.00 80.69 94 GLU A CA 1
ATOM 717 C C . GLU A 1 94 ? -28.936 9.514 5.270 1.00 80.69 94 GLU A C 1
ATOM 719 O O . GLU A 1 94 ? -29.946 10.199 5.417 1.00 80.69 94 GLU A O 1
ATOM 724 N N . ASP A 1 95 ? -28.866 8.514 4.385 1.00 74.88 95 ASP A N 1
ATOM 725 C CA . ASP A 1 95 ? -29.974 8.112 3.505 1.00 74.88 95 ASP A CA 1
ATOM 726 C C . ASP A 1 95 ? -31.021 7.235 4.214 1.00 74.88 95 ASP A C 1
ATOM 728 O O . ASP A 1 95 ? -32.156 7.119 3.755 1.00 74.88 95 ASP A O 1
ATOM 732 N N . GLY A 1 96 ? -30.639 6.569 5.309 1.00 83.62 96 GLY A N 1
ATOM 733 C CA . GLY A 1 96 ? -31.434 5.519 5.952 1.00 83.62 96 GLY A CA 1
ATOM 734 C C . GLY A 1 96 ? -31.484 4.189 5.180 1.00 83.62 96 GLY A C 1
ATOM 735 O O . GLY A 1 96 ? -32.042 3.217 5.691 1.00 83.62 96 GLY A O 1
ATOM 736 N N . GLU A 1 97 ? -30.884 4.114 3.987 1.00 74.19 97 GLU A N 1
ATOM 737 C CA . GLU A 1 97 ? -30.803 2.914 3.150 1.00 74.19 97 GLU A CA 1
ATOM 738 C C . GLU A 1 97 ? -29.413 2.709 2.518 1.00 74.19 97 GLU A C 1
ATOM 740 O O . GLU A 1 97 ? -28.611 3.631 2.372 1.00 74.19 97 GLU A O 1
ATOM 745 N N . GLY A 1 98 ? -29.104 1.460 2.152 1.00 77.06 98 GLY A N 1
ATOM 746 C CA . GLY A 1 98 ? -27.830 1.090 1.531 1.00 77.06 98 GLY A CA 1
ATOM 747 C C . GLY A 1 98 ? -27.819 1.347 0.024 1.00 77.06 98 GLY A C 1
ATOM 748 O O . GLY A 1 98 ? -28.572 0.722 -0.721 1.00 77.06 98 GLY A O 1
ATOM 749 N N . PHE A 1 99 ? -26.918 2.213 -0.441 1.00 74.19 99 PHE A N 1
ATOM 750 C CA . PHE A 1 99 ? -26.786 2.560 -1.858 1.00 74.19 99 PHE A CA 1
ATOM 751 C C . PHE A 1 99 ? -25.827 1.630 -2.626 1.00 74.19 99 PHE A C 1
ATOM 753 O O . PHE A 1 99 ? -24.889 1.056 -2.072 1.00 74.19 99 PHE A O 1
ATOM 760 N N . ARG A 1 100 ? -26.008 1.538 -3.953 1.00 76.00 100 ARG A N 1
ATOM 761 C CA . ARG A 1 100 ? -25.070 0.875 -4.876 1.00 76.00 100 ARG A CA 1
ATOM 762 C C . ARG A 1 100 ? -24.694 1.808 -6.022 1.00 76.00 100 ARG A C 1
ATOM 764 O O . ARG A 1 100 ? -25.566 2.301 -6.733 1.00 76.00 100 ARG A O 1
ATOM 771 N N . PHE A 1 101 ? -23.398 2.009 -6.252 1.00 68.19 101 PHE A N 1
ATOM 772 C CA . PHE A 1 101 ? -22.926 2.836 -7.362 1.00 68.19 101 PHE A CA 1
ATOM 773 C C . PHE A 1 101 ? -22.956 2.060 -8.690 1.00 68.19 101 PHE A C 1
ATOM 775 O O . PHE A 1 101 ? -22.266 1.050 -8.851 1.00 68.19 101 PHE A O 1
ATOM 782 N N . ARG A 1 102 ? -23.782 2.522 -9.642 1.00 78.12 102 ARG A N 1
ATOM 783 C CA . ARG A 1 102 ? -24.060 1.847 -10.927 1.00 78.12 102 ARG A CA 1
ATOM 784 C C . ARG A 1 102 ? -24.376 0.348 -10.710 1.00 78.12 102 ARG A C 1
ATOM 786 O O . ARG A 1 102 ? -25.308 0.011 -9.972 1.00 78.12 102 ARG A O 1
ATOM 793 N N . ARG A 1 103 ? -23.628 -0.568 -11.342 1.00 79.62 103 ARG A N 1
ATOM 794 C CA . ARG A 1 103 ? -23.821 -2.026 -11.194 1.00 79.62 103 ARG A CA 1
ATOM 795 C C . ARG A 1 103 ? -23.224 -2.597 -9.903 1.00 79.62 103 ARG A C 1
ATOM 797 O O . ARG A 1 103 ? -23.665 -3.662 -9.485 1.00 79.62 103 ARG A O 1
ATOM 804 N N . GLY A 1 104 ? -22.278 -1.899 -9.266 1.00 71.12 104 GLY A N 1
ATOM 805 C CA . GLY A 1 104 ? -21.612 -2.325 -8.029 1.00 71.12 104 GLY A CA 1
ATOM 806 C C . GLY A 1 104 ? -20.802 -3.619 -8.148 1.00 71.12 104 GLY A C 1
ATOM 807 O O . GLY A 1 104 ? -20.753 -4.384 -7.193 1.00 71.12 104 GLY A O 1
ATOM 808 N N . LEU A 1 105 ? -20.216 -3.888 -9.319 1.00 75.19 105 LEU A N 1
ATOM 809 C CA . LEU A 1 105 ? -19.398 -5.079 -9.596 1.00 75.19 105 LEU A CA 1
ATOM 810 C C . LEU A 1 105 ? -17.88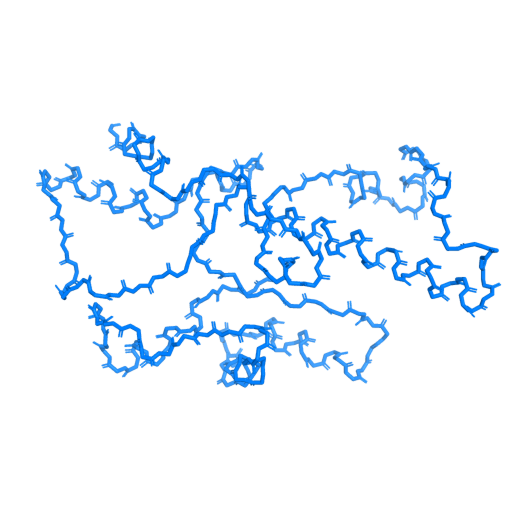8 -4.823 -9.437 1.00 75.19 105 LEU A C 1
ATOM 812 O O . LEU A 1 105 ? -17.084 -5.738 -9.609 1.00 75.19 105 LEU A O 1
ATOM 816 N N . ASN A 1 106 ? -17.501 -3.588 -9.113 1.00 77.25 106 ASN A N 1
ATOM 817 C CA . ASN A 1 106 ? -16.116 -3.193 -8.885 1.00 77.25 106 ASN A CA 1
ATOM 818 C C . ASN A 1 106 ? -15.523 -3.891 -7.653 1.00 77.25 106 ASN A C 1
ATOM 820 O O . ASN A 1 106 ? -16.157 -3.963 -6.602 1.00 77.25 106 ASN A O 1
ATOM 824 N N . SER A 1 107 ? -14.265 -4.321 -7.748 1.00 78.88 107 SER A N 1
ATOM 825 C CA . SER A 1 107 ? -13.532 -4.943 -6.641 1.00 78.88 107 SER A CA 1
ATOM 826 C C . SER A 1 107 ? -12.256 -4.165 -6.337 1.00 78.88 107 SER A C 1
ATOM 828 O O . SER A 1 107 ? -11.581 -3.700 -7.253 1.00 78.88 107 SER A O 1
ATOM 830 N N . TRP A 1 108 ? -11.933 -4.023 -5.052 1.00 75.31 108 TRP A N 1
ATOM 831 C CA . TRP A 1 108 ? -10.716 -3.368 -4.577 1.00 75.31 108 TRP A CA 1
ATOM 832 C C . TRP A 1 108 ? -9.980 -4.284 -3.604 1.00 75.31 108 TRP A C 1
ATOM 834 O O . TRP A 1 108 ? -10.493 -4.619 -2.530 1.00 75.31 108 TRP A O 1
ATOM 844 N N . SER A 1 109 ? -8.733 -4.616 -3.943 1.00 79.94 109 SER A N 1
ATOM 845 C CA . SER A 1 109 ? -7.768 -5.094 -2.956 1.00 79.94 109 SER A CA 1
ATOM 846 C C . SER A 1 109 ? -7.704 -4.095 -1.800 1.00 79.94 109 SER A C 1
ATOM 848 O O . SER A 1 109 ? -7.728 -2.878 -2.008 1.00 79.94 109 SER A 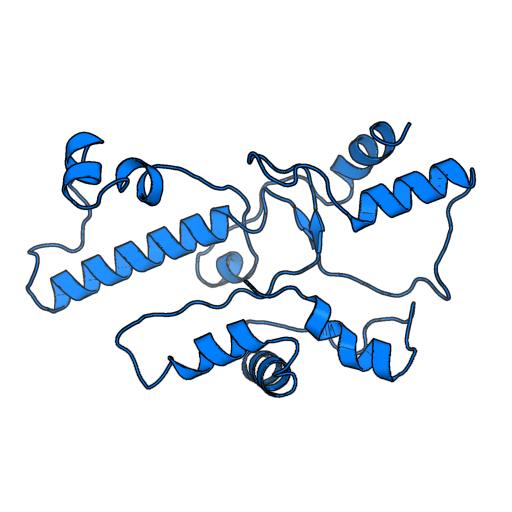O 1
ATOM 850 N N . ASN A 1 110 ? -7.629 -4.609 -0.581 1.00 80.00 110 ASN A N 1
ATOM 851 C CA . ASN A 1 110 ? -7.689 -3.825 0.642 1.00 80.00 110 ASN A CA 1
ATOM 852 C C . ASN A 1 110 ? -6.805 -4.455 1.719 1.00 80.00 110 ASN A C 1
ATOM 854 O O . ASN A 1 110 ? -6.370 -5.600 1.580 1.00 80.00 110 ASN A O 1
ATOM 858 N N . VAL A 1 111 ? -6.461 -3.664 2.735 1.00 84.06 111 VAL A N 1
ATOM 859 C CA . VAL A 1 111 ? -5.397 -4.008 3.675 1.00 84.06 111 VAL A CA 1
ATOM 860 C C . VAL A 1 111 ? -5.549 -3.208 4.991 1.00 84.06 111 VAL A C 1
ATOM 862 O O . VAL A 1 111 ? -5.678 -1.985 4.958 1.00 84.06 111 VAL A O 1
ATOM 865 N N . HIS A 1 112 ? -5.641 -3.891 6.141 1.00 87.94 112 HIS A N 1
ATOM 866 C CA . HIS A 1 112 ? -5.838 -3.282 7.478 1.00 87.94 112 HIS A CA 1
ATOM 867 C C . HIS A 1 112 ? -4.602 -2.462 7.933 1.00 87.94 112 HIS A C 1
ATOM 869 O O . HIS A 1 112 ? -3.588 -2.617 7.287 1.00 87.94 112 HIS A O 1
ATOM 875 N N . ILE A 1 113 ? -4.556 -1.696 9.052 1.00 84.50 113 ILE A N 1
ATOM 876 C CA . ILE A 1 113 ? -3.247 -1.123 9.680 1.00 84.50 113 ILE A CA 1
ATOM 877 C C . ILE A 1 113 ? -3.274 -1.958 11.046 1.00 84.50 113 ILE A C 1
ATOM 879 O O . ILE A 1 113 ? -3.284 -1.547 12.205 1.00 84.50 113 ILE A O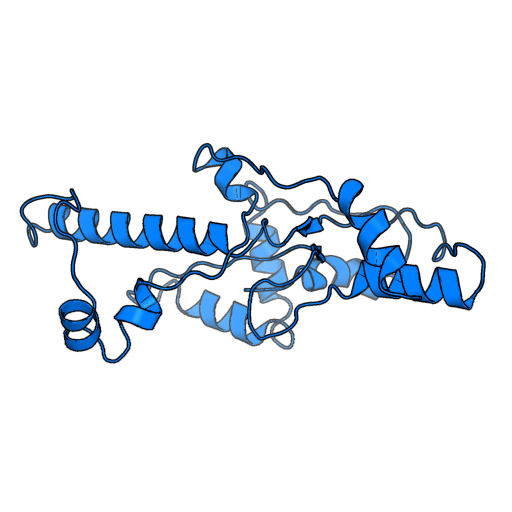 1
ATOM 883 N N . LYS A 1 114 ? -3.269 -3.277 10.850 1.00 83.69 114 LYS A N 1
ATOM 884 C CA . LYS A 1 114 ? -2.066 -4.042 11.128 1.00 83.69 114 LYS A CA 1
ATOM 885 C C . LYS A 1 114 ? -1.501 -4.665 9.841 1.00 83.69 114 LYS A C 1
ATOM 887 O O . LYS A 1 114 ? -0.782 -5.643 9.975 1.00 83.69 114 LYS A O 1
ATOM 892 N N . ASP A 1 115 ? -1.735 -4.083 8.638 1.00 82.69 115 ASP A N 1
ATOM 893 C CA . ASP A 1 115 ? -1.370 -4.549 7.275 1.00 82.69 115 ASP A CA 1
ATOM 894 C C . ASP A 1 115 ? -0.810 -3.435 6.227 1.00 82.69 115 ASP A C 1
ATOM 896 O O . ASP A 1 115 ? -1.580 -2.840 5.493 1.00 82.69 115 ASP A O 1
ATOM 900 N N . LEU A 1 116 ? 0.525 -3.097 6.141 1.00 83.00 116 LEU A N 1
ATOM 901 C CA . LEU A 1 116 ? 1.319 -2.031 5.383 1.00 83.00 116 LEU A CA 1
ATOM 902 C C . LEU A 1 116 ? 2.718 -1.601 6.001 1.00 83.00 116 LEU A C 1
ATOM 904 O O . LEU A 1 116 ? 3.759 -2.024 5.507 1.00 83.00 116 LEU A O 1
ATOM 908 N N . GLY A 1 117 ? 2.748 -0.804 7.091 1.00 81.31 117 GLY A N 1
ATOM 909 C CA . GLY A 1 117 ? 3.841 -0.426 8.052 1.00 81.31 117 GLY A CA 1
ATOM 910 C C . GLY A 1 117 ? 4.836 -1.474 8.647 1.00 81.31 117 GLY A C 1
ATOM 911 O O . GLY A 1 117 ? 6.007 -1.426 8.314 1.00 81.31 117 GLY A O 1
ATOM 912 N N . ASP A 1 118 ? 4.455 -2.429 9.510 1.00 82.56 118 ASP A N 1
ATOM 913 C CA . ASP A 1 118 ? 5.218 -3.658 9.859 1.00 82.56 118 ASP A CA 1
ATOM 914 C C . ASP A 1 118 ? 5.895 -4.362 8.660 1.00 82.56 118 ASP A C 1
ATOM 916 O O . ASP A 1 118 ? 6.929 -5.000 8.852 1.00 82.56 118 ASP A O 1
ATOM 920 N N . LEU A 1 119 ? 5.349 -4.304 7.432 1.00 81.56 119 LEU A N 1
ATOM 921 C CA . LEU A 1 119 ? 6.101 -4.753 6.249 1.00 81.56 119 LEU A CA 1
ATOM 922 C C . LEU A 1 119 ? 7.283 -3.823 5.983 1.00 81.56 119 LEU A C 1
ATOM 924 O O . LEU A 1 119 ? 8.360 -4.347 5.727 1.00 81.56 119 LEU A O 1
ATOM 928 N N . PHE A 1 120 ? 7.147 -2.498 6.085 1.00 80.75 120 PHE A N 1
ATOM 929 C CA . PHE A 1 120 ? 8.334 -1.635 6.148 1.00 80.75 120 PHE A CA 1
ATOM 930 C C . PHE A 1 120 ? 9.258 -2.072 7.289 1.00 80.75 120 PHE A C 1
ATOM 932 O O . PHE A 1 120 ? 10.436 -2.245 7.032 1.00 80.75 120 PHE A O 1
ATOM 939 N N . ALA A 1 121 ? 8.764 -2.357 8.500 1.00 82.19 121 ALA A N 1
ATOM 940 C CA . ALA A 1 121 ? 9.631 -2.814 9.595 1.00 82.19 121 ALA A CA 1
ATOM 941 C C . ALA A 1 121 ? 10.378 -4.125 9.259 1.00 82.19 121 ALA A C 1
ATOM 943 O O . ALA A 1 121 ? 11.546 -4.285 9.612 1.00 82.19 121 ALA A O 1
ATOM 944 N N . LEU A 1 122 ? 9.735 -5.052 8.543 1.00 81.19 122 LEU A N 1
ATOM 945 C CA . LEU A 1 122 ? 10.341 -6.285 8.035 1.00 81.19 122 LEU A CA 1
ATOM 946 C C . LEU A 1 122 ? 11.330 -6.020 6.884 1.00 81.19 122 LEU A C 1
ATOM 948 O O . LEU A 1 122 ? 12.398 -6.627 6.852 1.00 81.19 122 LEU A O 1
ATOM 952 N N . LEU A 1 123 ? 11.016 -5.100 5.969 1.00 77.88 123 LEU A N 1
ATOM 953 C CA . LEU A 1 123 ? 11.890 -4.682 4.869 1.00 77.88 123 LEU A CA 1
ATOM 954 C C . LEU A 1 123 ? 13.128 -3.942 5.387 1.00 77.88 123 LEU A C 1
ATOM 956 O O . LEU A 1 123 ? 14.230 -4.280 4.978 1.00 77.88 123 LEU A O 1
ATOM 960 N N . THR A 1 124 ? 12.978 -3.017 6.337 1.00 77.62 124 THR A N 1
ATOM 961 C CA . T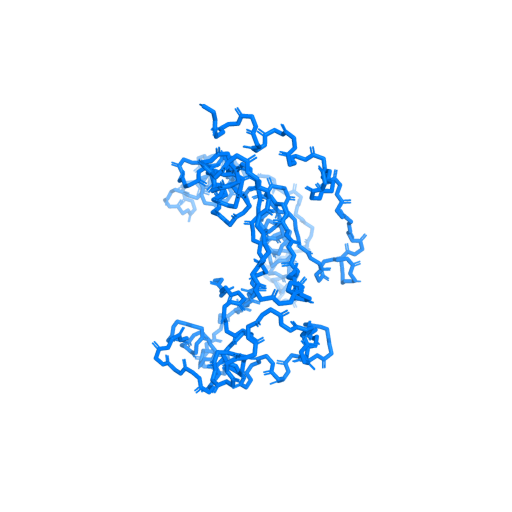HR A 1 124 ? 14.075 -2.325 7.026 1.00 77.62 124 THR A CA 1
ATOM 962 C C . THR A 1 124 ? 14.972 -3.324 7.753 1.00 77.62 124 THR A C 1
ATOM 964 O O . THR A 1 124 ? 16.182 -3.300 7.560 1.00 77.62 124 THR A O 1
ATOM 967 N N . LYS A 1 125 ? 14.402 -4.274 8.512 1.00 77.25 125 LYS A N 1
ATOM 968 C CA . LYS A 1 125 ? 15.180 -5.357 9.147 1.00 77.25 125 LYS A CA 1
ATOM 969 C C . LYS A 1 125 ? 15.906 -6.237 8.123 1.00 77.25 125 LYS A C 1
ATOM 971 O O . LYS A 1 125 ? 17.035 -6.647 8.370 1.00 77.25 125 LYS A O 1
ATOM 976 N N . THR A 1 126 ? 15.289 -6.495 6.970 1.00 74.75 126 THR A N 1
ATOM 977 C CA . THR A 1 126 ? 15.911 -7.258 5.874 1.00 74.75 126 THR A CA 1
ATOM 978 C C . THR A 1 126 ? 17.045 -6.470 5.211 1.00 74.75 126 THR A C 1
ATOM 980 O O . THR A 1 126 ? 18.090 -7.050 4.939 1.00 74.75 126 THR A O 1
ATOM 983 N N . ALA A 1 127 ? 16.883 -5.161 4.998 1.00 72.19 127 ALA A N 1
ATOM 984 C CA . ALA A 1 127 ? 17.915 -4.286 4.444 1.00 72.19 127 ALA A CA 1
ATOM 985 C C . ALA A 1 127 ? 19.136 -4.202 5.374 1.00 72.19 127 ALA A C 1
ATOM 987 O O . ALA A 1 127 ? 20.241 -4.519 4.949 1.00 72.19 127 ALA A O 1
ATOM 988 N N . LEU A 1 128 ? 18.923 -3.929 6.667 1.00 70.75 128 LEU A N 1
ATOM 989 C CA . LEU A 1 128 ? 19.992 -3.906 7.675 1.00 70.75 128 LEU A CA 1
ATOM 990 C C . LEU A 1 128 ? 20.759 -5.241 7.749 1.00 70.75 128 LEU A C 1
ATOM 992 O O . LEU A 1 128 ? 21.982 -5.251 7.864 1.00 70.75 128 LEU A O 1
ATOM 996 N N . ALA A 1 129 ? 20.061 -6.376 7.626 1.00 70.81 129 ALA A N 1
ATOM 997 C CA . ALA A 1 129 ? 20.694 -7.696 7.577 1.00 70.81 129 ALA A CA 1
ATOM 998 C C . ALA A 1 129 ? 21.465 -7.963 6.266 1.00 70.81 129 ALA A C 1
ATOM 1000 O O . ALA A 1 129 ? 22.439 -8.716 6.272 1.00 70.81 129 ALA A O 1
ATOM 1001 N N . LEU A 1 130 ? 21.060 -7.361 5.142 1.00 64.38 130 LEU A N 1
ATOM 1002 C CA . LEU A 1 130 ? 21.820 -7.402 3.887 1.00 64.38 130 LEU A CA 1
ATOM 1003 C C . LEU A 1 130 ? 23.074 -6.526 3.962 1.00 64.38 130 LEU A C 1
ATOM 1005 O O . LEU A 1 130 ? 24.116 -6.937 3.462 1.00 64.38 130 LEU A O 1
ATOM 1009 N N . ASP A 1 131 ? 23.002 -5.368 4.613 1.00 63.88 131 ASP A N 1
ATOM 1010 C CA . ASP A 1 131 ? 24.144 -4.461 4.765 1.00 63.88 131 ASP A CA 1
ATOM 1011 C C . ASP A 1 131 ? 25.193 -5.030 5.743 1.00 63.88 131 ASP A C 1
ATOM 1013 O O . ASP A 1 131 ? 26.391 -4.950 5.472 1.00 63.88 131 ASP A O 1
ATOM 1017 N N . ALA A 1 132 ? 24.771 -5.719 6.813 1.00 59.69 132 ALA A N 1
ATOM 1018 C CA . ALA A 1 132 ? 25.676 -6.488 7.677 1.00 59.69 132 ALA A CA 1
ATOM 1019 C C . ALA A 1 132 ? 26.377 -7.636 6.919 1.00 59.69 132 ALA A C 1
ATOM 1021 O O . ALA A 1 132 ? 27.586 -7.830 7.046 1.00 59.69 132 ALA A O 1
ATOM 1022 N N . ARG A 1 133 ? 25.643 -8.372 6.073 1.00 65.56 133 ARG A N 1
ATOM 1023 C CA . ARG A 1 133 ? 26.214 -9.435 5.225 1.00 65.56 133 ARG A CA 1
ATOM 1024 C C . ARG A 1 133 ? 27.171 -8.907 4.166 1.00 65.56 133 ARG A C 1
ATOM 1026 O O . ARG A 1 133 ? 28.198 -9.529 3.926 1.00 65.56 133 ARG A O 1
ATOM 1033 N N . GLU A 1 134 ? 26.853 -7.767 3.564 1.00 61.12 134 GLU A N 1
ATOM 1034 C CA . GLU A 1 134 ? 27.718 -7.062 2.617 1.00 61.12 134 GLU A CA 1
ATOM 1035 C C . GLU A 1 134 ? 29.028 -6.633 3.296 1.00 61.12 134 GLU A C 1
ATOM 1037 O O . GLU A 1 134 ? 30.110 -6.953 2.811 1.00 61.12 134 GLU A O 1
ATOM 1042 N N . ALA A 1 135 ? 28.944 -5.996 4.469 1.00 55.22 135 ALA A N 1
ATOM 1043 C CA . ALA A 1 135 ? 30.116 -5.603 5.248 1.00 55.22 135 ALA A CA 1
ATOM 1044 C C . ALA A 1 135 ? 30.980 -6.812 5.654 1.00 55.22 135 ALA A C 1
ATOM 1046 O O . ALA A 1 135 ? 32.208 -6.727 5.612 1.00 55.22 135 ALA A O 1
ATOM 1047 N N . HIS A 1 136 ? 30.366 -7.950 5.994 1.00 56.59 136 HIS A N 1
ATOM 1048 C CA . HIS A 1 136 ? 31.098 -9.184 6.279 1.00 56.59 136 HIS A CA 1
ATOM 1049 C C . HIS A 1 136 ? 31.762 -9.771 5.019 1.00 56.59 136 HIS A C 1
ATOM 1051 O O . HIS A 1 136 ? 32.942 -10.119 5.053 1.00 56.59 136 HIS A O 1
ATOM 1057 N N . ALA A 1 137 ? 31.056 -9.810 3.884 1.00 59.59 137 ALA A N 1
ATOM 1058 C CA . ALA A 1 137 ? 31.590 -10.285 2.604 1.00 59.59 137 ALA A CA 1
ATOM 1059 C C . ALA A 1 137 ? 32.752 -9.419 2.076 1.00 59.59 137 ALA A C 1
ATOM 1061 O O . ALA A 1 137 ? 33.662 -9.938 1.431 1.00 59.59 137 ALA A O 1
ATOM 1062 N N . GLN A 1 138 ? 32.754 -8.120 2.388 1.00 59.69 138 GLN A N 1
ATOM 1063 C CA . GLN A 1 138 ? 33.854 -7.192 2.100 1.00 59.69 138 GLN A CA 1
ATOM 1064 C C . GLN A 1 138 ? 34.984 -7.230 3.151 1.00 59.69 138 GLN A C 1
ATOM 1066 O O . GLN A 1 138 ? 35.965 -6.499 3.020 1.00 59.69 138 GLN A O 1
ATOM 1071 N N . GLY A 1 139 ? 34.876 -8.065 4.192 1.00 68.31 139 GLY A N 1
ATOM 1072 C CA . GLY A 1 139 ? 35.876 -8.187 5.261 1.00 68.31 139 GLY A CA 1
ATOM 1073 C C . GLY A 1 139 ? 35.937 -6.993 6.222 1.00 68.31 139 GLY A C 1
ATOM 1074 O O . GLY A 1 139 ? 36.902 -6.865 6.971 1.00 68.31 139 GLY A O 1
ATOM 1075 N N . LEU A 1 140 ? 34.927 -6.118 6.208 1.00 59.97 140 LEU A N 1
ATOM 1076 C CA . LEU A 1 140 ? 34.847 -4.921 7.053 1.00 59.97 140 LEU A CA 1
ATOM 1077 C C . LEU A 1 140 ? 34.365 -5.237 8.481 1.00 59.97 140 LEU A C 1
ATOM 1079 O O . LEU A 1 140 ? 34.619 -4.453 9.393 1.00 59.97 140 LEU A O 1
ATOM 1083 N N . ILE A 1 141 ? 33.697 -6.382 8.681 1.00 52.34 141 ILE A N 1
ATOM 1084 C CA . ILE A 1 141 ? 33.329 -6.936 9.996 1.00 52.34 141 ILE A CA 1
ATOM 1085 C C . ILE A 1 141 ? 33.564 -8.457 10.046 1.00 52.34 141 ILE A C 1
ATOM 1087 O O . ILE A 1 141 ? 33.394 -9.157 9.047 1.00 52.34 141 ILE A O 1
ATOM 1091 N N . GLU A 1 142 ? 33.929 -8.992 11.217 1.00 59.75 142 GLU A N 1
ATOM 1092 C CA . GLU A 1 142 ? 34.270 -10.420 11.394 1.00 59.75 142 GLU A CA 1
ATOM 1093 C C . GLU A 1 142 ? 33.081 -11.391 11.280 1.00 59.75 142 GLU A C 1
ATOM 1095 O O . GLU A 1 142 ? 33.295 -12.590 11.102 1.00 59.75 142 GLU A O 1
ATOM 1100 N N . LYS A 1 143 ? 31.837 -10.910 11.401 1.00 61.12 143 LYS A N 1
ATOM 1101 C CA . LYS A 1 143 ? 30.608 -11.724 11.382 1.00 61.12 143 LYS A CA 1
ATOM 1102 C C . LYS A 1 143 ? 29.443 -10.949 10.768 1.00 61.12 143 LYS A C 1
ATOM 1104 O O . LYS A 1 143 ? 29.355 -9.743 10.975 1.00 61.12 143 LYS A O 1
ATOM 1109 N N . ASP A 1 144 ? 28.490 -11.646 10.146 1.00 53.56 144 ASP A N 1
ATOM 1110 C CA . ASP A 1 144 ? 27.180 -11.086 9.761 1.00 53.56 144 ASP A CA 1
ATOM 1111 C C . ASP A 1 144 ? 26.117 -11.159 10.883 1.00 53.56 144 ASP A C 1
ATOM 1113 O O . ASP A 1 144 ? 25.020 -10.614 10.746 1.00 53.56 144 ASP A O 1
ATOM 1117 N N . ALA A 1 145 ? 26.432 -11.822 12.000 1.00 55.66 145 ALA A N 1
ATOM 1118 C CA . ALA A 1 145 ? 25.553 -11.955 13.157 1.00 55.66 145 ALA A CA 1
ATOM 1119 C C . ALA A 1 145 ? 25.464 -10.648 13.967 1.00 55.66 145 ALA A C 1
ATOM 1121 O O . ALA A 1 145 ? 26.468 -10.135 14.469 1.00 55.66 145 ALA A O 1
ATOM 1122 N N . ILE A 1 146 ? 24.243 -10.131 14.139 1.00 53.72 146 ILE A N 1
ATOM 1123 C CA . ILE A 1 146 ? 23.956 -8.916 14.918 1.00 53.72 146 ILE A CA 1
ATOM 1124 C C . ILE A 1 146 ? 23.903 -9.275 16.417 1.00 53.72 146 ILE A C 1
ATOM 1126 O O . ILE A 1 146 ? 22.848 -9.271 17.047 1.00 53.72 146 ILE A O 1
ATOM 1130 N N . ASP A 1 147 ? 25.069 -9.631 16.967 1.00 55.69 147 ASP A N 1
ATOM 1131 C CA . ASP A 1 147 ? 25.252 -10.070 18.363 1.00 55.69 147 ASP A CA 1
ATOM 1132 C C . ASP A 1 147 ? 25.282 -8.889 19.366 1.00 55.69 147 ASP A C 1
ATOM 1134 O O . ASP A 1 147 ? 25.120 -9.093 20.571 1.00 55.69 147 ASP A O 1
ATOM 1138 N N . ARG A 1 148 ? 25.510 -7.650 18.895 1.00 55.28 148 ARG A N 1
ATOM 1139 C CA . ARG A 1 148 ? 25.571 -6.430 19.725 1.00 55.28 148 ARG A CA 1
ATOM 1140 C C . ARG A 1 148 ? 24.273 -5.629 19.633 1.00 55.28 148 ARG A C 1
ATOM 1142 O O . ARG A 1 148 ? 23.911 -5.150 18.561 1.00 55.28 148 ARG A O 1
ATOM 1149 N N . THR A 1 149 ? 23.656 -5.389 20.784 1.00 51.53 149 THR A N 1
ATOM 1150 C CA . THR A 1 149 ? 22.658 -4.327 20.979 1.00 51.53 149 THR A CA 1
ATOM 1151 C C . THR A 1 149 ? 23.372 -3.007 21.279 1.00 51.53 149 THR A C 1
ATOM 1153 O O . THR A 1 149 ? 24.395 -3.025 21.965 1.00 51.53 149 THR A O 1
ATOM 1156 N N . ILE A 1 150 ? 22.829 -1.889 20.794 1.00 56.75 150 ILE A N 1
ATOM 1157 C CA . ILE A 1 150 ? 23.223 -0.531 21.205 1.00 56.75 150 ILE A CA 1
ATOM 1158 C C . ILE A 1 150 ? 22.125 0.101 22.064 1.00 56.75 150 ILE A C 1
ATOM 1160 O O . ILE A 1 150 ? 20.952 -0.258 21.916 1.00 56.75 150 ILE A O 1
ATOM 1164 N N . ASP A 1 151 ? 22.490 1.018 22.958 1.00 63.91 151 ASP A N 1
ATOM 1165 C CA . ASP A 1 151 ? 21.523 1.779 23.760 1.00 63.91 151 ASP A CA 1
ATOM 1166 C C . ASP A 1 151 ? 21.093 3.108 23.098 1.00 63.91 151 ASP A C 1
ATOM 1168 O O . ASP A 1 151 ? 21.396 3.379 21.934 1.00 63.91 151 ASP A O 1
ATOM 1172 N N . VAL A 1 152 ? 20.299 3.906 23.821 1.00 57.06 152 VAL A N 1
ATOM 1173 C CA . VAL A 1 152 ? 19.757 5.190 23.343 1.00 57.06 152 VAL A CA 1
ATOM 1174 C C . VAL A 1 152 ? 20.862 6.226 23.135 1.00 57.06 152 VAL A C 1
ATOM 1176 O O . VAL A 1 152 ? 20.839 6.927 22.125 1.00 57.06 152 VAL A O 1
ATOM 1179 N N . ASP A 1 153 ? 21.834 6.294 24.046 1.00 74.44 153 ASP A N 1
ATOM 1180 C CA . ASP A 1 153 ? 22.917 7.275 23.990 1.00 74.44 153 ASP A CA 1
ATOM 1181 C C . ASP A 1 153 ? 23.911 6.901 22.878 1.00 74.44 153 ASP A C 1
ATOM 1183 O O . ASP A 1 153 ? 24.356 7.767 22.125 1.00 74.44 153 ASP A O 1
ATOM 1187 N N . GLU A 1 154 ? 24.198 5.605 22.693 1.00 67.38 154 GLU A N 1
ATOM 1188 C CA . GLU A 1 154 ? 24.970 5.104 21.549 1.00 67.38 154 GLU A CA 1
ATOM 1189 C C . GLU A 1 154 ? 24.272 5.376 20.204 1.00 67.38 154 GLU A C 1
ATOM 1191 O O . GLU A 1 154 ? 24.931 5.762 19.234 1.00 67.38 154 GLU A O 1
ATOM 1196 N N . ALA A 1 155 ? 22.948 5.202 20.129 1.00 50.97 155 ALA A N 1
ATOM 1197 C CA . ALA A 1 155 ? 22.179 5.449 18.910 1.00 50.97 155 ALA A CA 1
ATOM 1198 C C . ALA A 1 155 ? 22.115 6.944 18.550 1.00 50.97 155 ALA A C 1
ATOM 1200 O O . ALA A 1 155 ? 22.363 7.300 17.395 1.00 50.97 155 ALA A O 1
ATOM 1201 N N . ASP A 1 156 ? 21.840 7.818 19.524 1.00 57.47 156 ASP A N 1
ATOM 1202 C CA . ASP A 1 156 ? 21.774 9.269 19.305 1.00 57.47 156 ASP A CA 1
ATOM 1203 C C . ASP A 1 156 ? 23.161 9.917 19.111 1.00 57.47 156 ASP A C 1
ATOM 1205 O O . ASP A 1 156 ? 23.269 10.953 18.447 1.00 57.47 156 ASP A O 1
ATOM 1209 N N . ALA A 1 157 ? 24.238 9.292 19.604 1.00 71.81 157 ALA A N 1
ATOM 1210 C CA . ALA A 1 157 ? 25.615 9.679 19.286 1.00 71.81 157 ALA A CA 1
ATOM 1211 C C . ALA A 1 157 ? 26.048 9.255 17.869 1.00 71.81 157 ALA A C 1
ATOM 1213 O O . ALA A 1 157 ? 26.815 9.973 17.225 1.00 71.81 157 ALA A O 1
ATOM 1214 N N . ALA A 1 158 ? 25.566 8.112 17.367 1.00 63.28 158 ALA A N 1
ATOM 1215 C CA . ALA A 1 158 ? 25.848 7.644 16.007 1.00 63.28 158 ALA A CA 1
ATOM 1216 C C . ALA A 1 158 ? 25.073 8.431 14.931 1.00 63.28 158 ALA A C 1
ATOM 1218 O O . ALA A 1 158 ? 25.576 8.643 13.827 1.00 63.28 158 ALA A O 1
ATOM 1219 N N . MET A 1 159 ? 23.861 8.888 15.252 1.00 55.88 159 MET A N 1
ATOM 1220 C CA . MET A 1 159 ? 23.051 9.788 14.431 1.00 55.88 159 MET A CA 1
ATOM 1221 C C . MET A 1 159 ? 22.177 10.641 15.359 1.00 55.88 159 MET A C 1
ATOM 1223 O O . MET A 1 159 ? 21.428 10.056 16.127 1.00 55.88 159 MET A O 1
ATOM 1227 N N . PRO A 1 160 ? 22.157 11.984 15.270 1.00 65.19 160 PRO A N 1
ATOM 1228 C CA . PRO A 1 160 ? 21.252 12.793 16.090 1.00 65.19 160 PRO A CA 1
ATOM 1229 C C . PRO A 1 160 ? 19.774 12.414 15.870 1.00 65.19 160 PRO A C 1
ATOM 1231 O O . PRO A 1 160 ? 19.223 12.637 14.789 1.00 65.19 160 PRO A O 1
ATOM 1234 N N . GLY A 1 161 ? 19.135 11.831 16.890 1.00 53.25 161 GLY A N 1
ATOM 1235 C CA . GLY A 1 161 ? 17.785 11.257 16.810 1.00 53.25 161 GLY A CA 1
ATOM 1236 C C . GLY A 1 161 ? 17.728 9.801 16.316 1.00 53.25 161 GLY A C 1
ATOM 1237 O O . GLY A 1 161 ? 16.643 9.307 16.003 1.00 53.25 161 GLY A O 1
ATOM 1238 N N . GLY A 1 162 ? 18.861 9.103 16.221 1.00 55.56 162 GLY A N 1
ATOM 1239 C CA . GLY A 1 162 ? 18.977 7.696 15.839 1.00 55.56 162 GLY A CA 1
ATOM 1240 C C . GLY A 1 162 ? 18.159 6.760 16.730 1.00 55.56 162 GLY A C 1
ATOM 1241 O O . GLY A 1 162 ? 17.537 5.832 16.218 1.00 55.56 162 GLY A O 1
ATOM 1242 N N . ALA A 1 163 ? 18.023 7.044 18.029 1.00 55.47 163 ALA A N 1
ATOM 1243 C CA . ALA A 1 163 ? 17.132 6.290 18.913 1.00 55.47 163 ALA A CA 1
ATOM 1244 C C . ALA A 1 163 ? 15.656 6.395 18.477 1.00 55.47 163 ALA A C 1
ATOM 1246 O O . ALA A 1 163 ? 14.899 5.427 18.577 1.00 55.47 163 ALA A O 1
ATOM 1247 N N . ILE A 1 164 ? 15.250 7.540 17.916 1.00 46.84 164 ILE A N 1
ATOM 1248 C CA . ILE A 1 164 ? 13.910 7.738 17.350 1.00 46.84 164 ILE A CA 1
ATOM 1249 C C . ILE A 1 164 ? 13.793 7.010 16.004 1.00 46.84 164 ILE A C 1
ATOM 1251 O O . ILE A 1 164 ? 12.860 6.227 15.813 1.00 46.84 164 ILE A O 1
ATOM 1255 N N . PHE A 1 165 ? 14.736 7.228 15.081 1.00 41.91 165 PHE A N 1
ATOM 1256 C CA . PHE A 1 165 ? 14.671 6.688 13.716 1.00 41.91 165 PHE A CA 1
ATOM 1257 C C . PHE A 1 165 ? 14.921 5.176 13.611 1.00 41.91 165 PHE A C 1
ATOM 1259 O O . PHE A 1 165 ? 14.443 4.557 12.660 1.00 41.91 165 PHE A O 1
ATOM 1266 N N . TRP A 1 166 ? 15.647 4.575 14.557 1.00 45.75 166 TRP A N 1
ATOM 1267 C CA . TRP A 1 166 ? 15.989 3.146 14.555 1.00 45.75 166 TRP A CA 1
ATOM 1268 C C . TRP A 1 166 ? 15.249 2.347 15.641 1.00 45.75 166 TRP A C 1
ATOM 1270 O O . TRP A 1 166 ? 15.039 1.147 15.472 1.00 45.75 166 TRP A O 1
ATOM 1280 N N . GLY A 1 167 ? 14.835 2.993 16.741 1.00 35.97 167 GLY A N 1
ATOM 1281 C CA . GLY A 1 167 ? 14.194 2.338 17.890 1.00 35.97 167 GLY A CA 1
ATOM 1282 C C . GLY A 1 167 ? 12.660 2.394 17.928 1.00 35.97 167 GLY A C 1
ATOM 1283 O O . GLY A 1 167 ? 12.044 1.589 18.631 1.00 35.97 167 GLY A O 1
ATOM 1284 N N . THR A 1 168 ? 12.010 3.308 17.194 1.00 36.28 168 THR A N 1
ATOM 1285 C CA . THR A 1 168 ? 10.537 3.453 17.220 1.00 36.28 168 THR A CA 1
ATOM 1286 C C . THR A 1 168 ? 9.839 2.700 16.081 1.00 36.28 168 THR A C 1
ATOM 1288 O O . THR A 1 168 ? 10.436 2.388 15.054 1.00 36.28 168 THR A O 1
ATOM 1291 N N . ASN A 1 169 ? 8.557 2.358 16.270 1.00 27.78 169 ASN A N 1
ATOM 1292 C CA . ASN A 1 169 ? 7.792 1.522 15.337 1.00 27.78 169 ASN A CA 1
ATOM 1293 C C . ASN A 1 169 ? 6.571 2.265 14.775 1.00 27.78 169 ASN A C 1
ATOM 1295 O O . ASN A 1 169 ? 5.820 2.888 15.523 1.00 27.78 169 ASN A O 1
ATOM 1299 N N . ALA A 1 170 ? 6.322 2.101 13.472 1.00 30.02 170 ALA A N 1
ATOM 1300 C CA . ALA A 1 170 ? 5.066 2.446 12.807 1.00 30.02 170 ALA A CA 1
ATOM 1301 C C . ALA A 1 170 ? 4.491 1.177 12.146 1.00 30.02 170 ALA 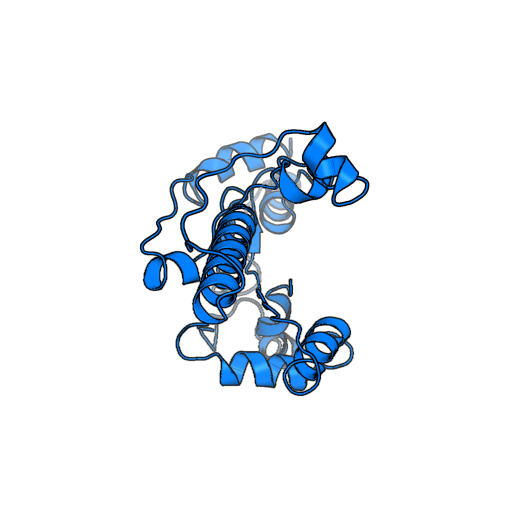A C 1
ATOM 1303 O O . ALA A 1 170 ? 4.982 0.699 11.126 1.00 30.02 170 ALA A O 1
ATOM 1304 N N . VAL A 1 171 ? 3.484 0.605 12.803 1.00 33.25 171 VAL A N 1
ATOM 1305 C CA . VAL A 1 171 ? 2.880 -0.723 12.560 1.00 33.25 171 VAL A CA 1
ATOM 1306 C C . VAL A 1 171 ? 2.098 -0.801 11.238 1.00 33.25 171 VAL A C 1
ATOM 1308 O O . VAL A 1 171 ? 1.772 0.256 10.733 1.00 33.25 171 VAL A O 1
ATOM 1311 N N . TYR A 1 172 ? 1.791 -2.014 10.713 1.00 40.12 172 TYR A N 1
ATOM 1312 C CA . TYR A 1 172 ? 0.966 -2.465 9.547 1.00 40.12 172 TYR A CA 1
ATOM 1313 C C . TYR A 1 172 ? 1.711 -3.604 8.634 1.00 40.12 172 TYR A C 1
ATOM 1315 O O . TYR A 1 172 ? 2.659 -3.367 7.931 1.00 40.12 172 TYR A O 1
ATOM 1323 N N . LYS A 1 173 ? 1.340 -4.887 8.435 1.00 41.41 173 LYS A N 1
ATOM 1324 C CA . LYS A 1 173 ? 1.822 -5.985 7.459 1.00 41.41 173 LYS A CA 1
ATOM 1325 C C . LYS A 1 173 ? 1.466 -6.061 5.880 1.00 41.41 173 LYS A C 1
ATOM 1327 O O . LYS A 1 173 ? 0.324 -5.883 5.518 1.00 41.41 173 LYS A O 1
ATOM 1332 N N . PHE A 1 174 ? 2.280 -6.513 4.882 1.00 47.88 174 PHE A N 1
ATOM 1333 C CA . PHE A 1 174 ? 1.869 -6.626 3.412 1.00 47.88 174 PHE A CA 1
ATOM 1334 C C . PHE A 1 174 ? 2.206 -7.909 2.563 1.00 47.88 174 PHE A C 1
ATOM 1336 O O . PHE A 1 174 ? 3.201 -8.587 2.803 1.00 47.88 174 PHE A O 1
ATOM 1343 N N . SER A 1 175 ? 1.439 -8.192 1.481 1.00 55.28 175 SER A N 1
ATOM 1344 C CA . SER A 1 175 ? 1.383 -9.469 0.704 1.00 55.28 175 SER A CA 1
ATOM 1345 C C . SER A 1 175 ? 2.677 -10.071 0.125 1.00 55.28 175 SER A C 1
ATOM 1347 O O . SER A 1 175 ? 2.851 -11.283 0.228 1.00 55.28 175 SER A O 1
ATOM 1349 N N . ARG A 1 176 ? 3.599 -9.304 -0.484 1.00 59.97 176 ARG A N 1
ATOM 1350 C CA . ARG A 1 176 ? 4.831 -9.881 -1.091 1.00 59.97 176 ARG A CA 1
ATOM 1351 C C . ARG A 1 176 ? 5.720 -10.614 -0.074 1.00 59.97 176 ARG A C 1
ATOM 1353 O O . ARG A 1 176 ? 6.440 -11.544 -0.441 1.00 59.97 176 ARG A O 1
ATOM 1360 N N . ALA A 1 177 ? 5.613 -10.256 1.209 1.00 55.22 177 ALA A N 1
ATOM 1361 C CA . ALA A 1 177 ? 6.273 -10.961 2.306 1.00 55.22 177 ALA A CA 1
ATOM 1362 C C . ALA A 1 177 ? 5.744 -12.394 2.520 1.00 55.22 177 ALA A C 1
ATOM 1364 O O . ALA A 1 177 ? 6.476 -13.228 3.046 1.00 55.22 177 ALA A O 1
ATOM 1365 N N . GLN A 1 178 ? 4.522 -12.724 2.078 1.00 57.81 178 GLN A N 1
ATOM 1366 C CA . GLN A 1 178 ? 3.980 -14.085 2.197 1.00 57.81 178 GLN A CA 1
ATOM 1367 C C . GLN A 1 178 ? 4.803 -15.103 1.406 1.00 57.81 178 GLN A C 1
ATOM 1369 O O . GLN A 1 178 ? 5.041 -16.210 1.882 1.00 57.81 178 GLN A O 1
ATOM 1374 N N . VAL A 1 179 ? 5.252 -14.713 0.209 1.00 62.81 179 VAL A N 1
ATOM 1375 C CA . VAL A 1 179 ? 5.992 -15.587 -0.710 1.00 62.81 179 VAL A CA 1
ATOM 1376 C C . VAL A 1 179 ? 7.489 -15.561 -0.410 1.00 62.81 179 VAL A C 1
ATOM 1378 O O . VAL A 1 179 ? 8.104 -16.612 -0.283 1.00 62.81 179 VAL A O 1
ATOM 1381 N N . LEU A 1 180 ? 8.081 -14.367 -0.288 1.00 59.16 180 LEU A N 1
ATOM 1382 C CA . LEU A 1 180 ? 9.539 -14.221 -0.182 1.00 59.16 180 LEU A CA 1
ATOM 1383 C C . LEU A 1 180 ? 10.074 -14.347 1.251 1.00 59.16 180 LEU A C 1
ATOM 1385 O O . LEU A 1 180 ? 11.258 -14.615 1.427 1.00 59.16 180 LEU A O 1
ATOM 1389 N N . LEU A 1 181 ? 9.228 -14.135 2.265 1.00 58.59 181 LEU A N 1
ATOM 1390 C CA . LEU A 1 181 ? 9.622 -14.061 3.680 1.00 58.59 181 LEU A CA 1
ATOM 1391 C C . LEU A 1 181 ? 8.776 -15.001 4.572 1.00 58.59 181 LEU A C 1
ATOM 1393 O O . LEU A 1 181 ? 8.752 -14.840 5.790 1.00 58.59 181 LEU A O 1
ATOM 1397 N N . SER A 1 182 ? 8.077 -15.978 3.968 1.00 68.00 182 SER A N 1
ATOM 1398 C CA . SER A 1 182 ? 7.262 -17.035 4.618 1.00 68.00 182 SER A CA 1
ATOM 1399 C C . SER A 1 182 ? 6.197 -16.555 5.617 1.00 68.00 182 SER A C 1
ATOM 1401 O O . SER A 1 182 ? 5.716 -17.306 6.468 1.00 68.00 182 SER A O 1
ATOM 1403 N N . TRP A 1 183 ? 5.837 -15.284 5.534 1.00 47.97 183 TRP A N 1
ATOM 1404 C CA . TRP A 1 183 ? 5.115 -14.548 6.563 1.00 47.97 183 TRP A CA 1
ATOM 1405 C C . TRP A 1 183 ? 3.593 -14.612 6.330 1.00 47.97 183 TRP A C 1
ATOM 1407 O O . TRP A 1 183 ? 3.140 -14.996 5.252 1.00 47.97 183 TRP A O 1
ATOM 1417 N N . ARG A 1 184 ? 2.757 -14.288 7.328 1.00 60.69 184 ARG A N 1
ATOM 1418 C CA . ARG A 1 184 ? 1.287 -14.383 7.194 1.00 60.69 184 ARG A CA 1
ATOM 1419 C C . ARG A 1 184 ? 0.546 -13.231 7.886 1.00 60.69 184 ARG A C 1
ATOM 1421 O O . ARG A 1 184 ? 0.990 -12.785 8.946 1.00 60.69 184 ARG A O 1
ATOM 1428 N N . PRO A 1 185 ? -0.589 -12.762 7.330 1.00 53.81 185 PRO A N 1
ATOM 1429 C CA . PRO A 1 185 ? -1.481 -11.845 8.029 1.00 53.81 185 PRO A CA 1
ATOM 1430 C C . PRO A 1 185 ? -2.128 -12.535 9.240 1.00 53.81 185 PRO A C 1
ATOM 1432 O O . PRO A 1 185 ? -2.337 -13.747 9.251 1.00 53.81 185 PRO A O 1
ATOM 1435 N N . SER A 1 186 ? -2.419 -11.741 10.267 1.00 70.19 186 SER A N 1
ATOM 1436 C CA . SER A 1 186 ? -2.925 -12.189 11.576 1.00 70.19 186 SER A CA 1
ATOM 1437 C C . SER A 1 186 ? -3.910 -11.203 12.220 1.00 70.19 186 SER A C 1
ATOM 1439 O O . SER A 1 186 ? -4.297 -11.378 13.373 1.00 70.19 186 SER A O 1
ATOM 1441 N N . ALA A 1 187 ? -4.289 -10.148 11.493 1.00 52.28 187 ALA A N 1
ATOM 1442 C CA . ALA A 1 187 ? -5.366 -9.251 11.897 1.00 52.28 187 ALA A CA 1
ATOM 1443 C C . ALA A 1 187 ? -6.727 -9.854 11.486 1.00 52.28 187 ALA A C 1
ATOM 1445 O O . ALA A 1 187 ? -6.748 -10.739 10.625 1.00 52.28 187 ALA A O 1
ATOM 1446 N N . PRO A 1 188 ? -7.849 -9.380 12.061 1.00 55.69 188 PRO A N 1
ATOM 1447 C CA . PRO A 1 188 ? -9.186 -9.720 11.579 1.00 55.69 188 PRO A CA 1
ATOM 1448 C C . PRO A 1 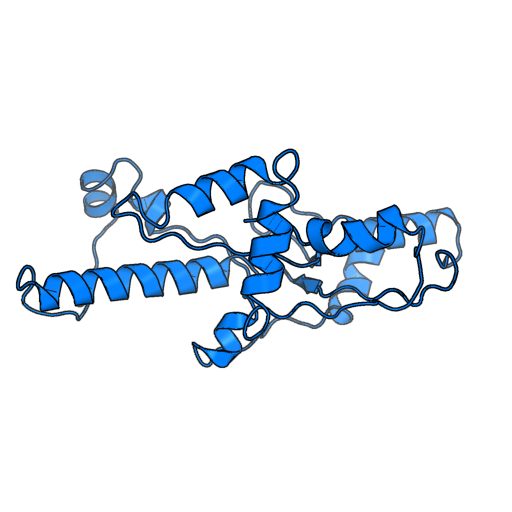188 ? -9.379 -9.369 10.097 1.00 55.69 188 PRO A C 1
ATOM 1450 O O . PRO A 1 188 ? -8.635 -8.564 9.526 1.00 55.69 188 PRO A O 1
ATOM 1453 N N . SER A 1 189 ? -10.395 -9.968 9.480 1.00 56.34 189 SER A N 1
ATOM 1454 C CA . SER A 1 189 ? -10.774 -9.688 8.093 1.00 56.34 189 SER A CA 1
ATOM 1455 C C . SER A 1 189 ? -11.294 -8.249 7.931 1.00 56.34 189 SER A C 1
ATOM 1457 O O . SER A 1 189 ? -11.395 -7.491 8.896 1.00 56.34 189 SER A O 1
ATOM 1459 N N . LEU A 1 190 ? -11.646 -7.840 6.708 1.00 40.12 190 LEU A N 1
ATOM 1460 C CA . LEU A 1 190 ? -12.372 -6.578 6.507 1.00 40.12 190 LEU A CA 1
ATOM 1461 C C . LEU A 1 190 ? -13.799 -6.639 7.085 1.00 40.12 190 LEU A C 1
ATOM 1463 O O . LEU A 1 190 ? -14.353 -5.600 7.428 1.00 40.12 190 LEU A O 1
ATOM 1467 N N . GLU A 1 191 ? -14.384 -7.830 7.222 1.00 52.91 191 GLU A N 1
ATOM 1468 C CA . GLU A 1 191 ? -15.774 -8.021 7.650 1.00 52.91 191 GLU A CA 1
ATOM 1469 C C . GLU A 1 191 ? -15.951 -7.724 9.149 1.00 52.91 191 GLU A C 1
ATOM 1471 O O . GLU A 1 191 ? -16.904 -7.049 9.542 1.00 52.91 191 GLU A O 1
ATOM 1476 N N . ASP A 1 192 ? -14.984 -8.133 9.977 1.00 55.56 192 ASP A N 1
ATOM 1477 C CA . ASP A 1 192 ? -15.024 -7.991 11.438 1.00 55.56 192 ASP A CA 1
ATOM 1478 C C . ASP A 1 192 ? -15.119 -6.522 11.938 1.00 55.56 192 ASP A C 1
ATOM 1480 O O . ASP A 1 192 ? -16.005 -6.219 12.746 1.00 55.56 192 ASP A O 1
ATOM 1484 N N . PRO A 1 193 ? -14.278 -5.560 11.484 1.00 56.91 193 PRO A N 1
ATOM 1485 C CA . PRO A 1 193 ? -14.319 -4.179 11.968 1.00 56.91 193 PRO A CA 1
ATOM 1486 C C . PRO A 1 193 ? -15.427 -3.316 11.345 1.00 56.91 193 PRO A C 1
ATOM 1488 O O . PRO A 1 193 ? -15.647 -2.206 11.833 1.00 56.91 193 PRO A O 1
ATOM 1491 N N . ILE A 1 194 ? -16.154 -3.767 10.308 1.00 58.25 194 ILE A N 1
ATOM 1492 C CA . ILE A 1 194 ? -17.252 -2.975 9.706 1.00 58.25 194 ILE A CA 1
ATOM 1493 C C . ILE A 1 194 ? -18.291 -2.598 10.768 1.00 58.25 194 ILE A C 1
ATOM 1495 O O . ILE A 1 194 ? -18.723 -1.446 10.835 1.00 58.25 194 ILE A O 1
ATOM 1499 N N . ALA A 1 195 ? -18.630 -3.531 11.660 1.00 60.62 195 ALA A N 1
ATOM 1500 C CA . ALA A 1 195 ? -19.571 -3.285 12.748 1.00 60.62 195 ALA A CA 1
ATOM 1501 C C . ALA A 1 195 ? -19.062 -2.255 13.777 1.00 60.62 195 ALA A C 1
ATOM 1503 O O . ALA A 1 195 ? -19.867 -1.677 14.503 1.00 60.62 195 ALA A O 1
ATOM 1504 N N . GLU A 1 196 ? -17.751 -2.018 13.889 1.00 62.50 196 GLU A N 1
ATOM 1505 C CA . GLU A 1 196 ? -17.181 -0.922 14.686 1.00 62.50 196 GLU A CA 1
ATOM 1506 C C . GLU A 1 196 ? -17.180 0.395 13.903 1.00 62.50 196 GLU A C 1
ATOM 1508 O O . GLU A 1 196 ? -17.678 1.394 14.416 1.00 62.50 196 GLU A O 1
ATOM 1513 N N . MET A 1 197 ? -16.736 0.391 12.641 1.00 57.94 197 MET A N 1
ATOM 1514 C CA . MET A 1 197 ? -16.731 1.592 11.792 1.00 57.94 197 MET A CA 1
ATOM 1515 C C . MET A 1 197 ? -18.129 2.212 11.658 1.00 57.94 197 MET A C 1
ATOM 1517 O O . MET A 1 197 ? -18.272 3.420 11.804 1.00 57.94 197 MET A O 1
ATOM 1521 N N . VAL A 1 198 ? -19.174 1.398 11.468 1.00 54.81 198 VAL A N 1
ATOM 1522 C CA . VAL A 1 198 ? -20.575 1.863 11.396 1.00 54.81 198 VAL A CA 1
ATOM 1523 C C . VAL A 1 198 ? -21.073 2.444 12.731 1.00 54.81 198 VAL A C 1
ATOM 1525 O O . VAL A 1 198 ? -21.927 3.327 12.735 1.00 54.81 198 VAL A O 1
ATOM 1528 N N . ARG A 1 199 ? -20.544 1.995 13.880 1.00 67.94 199 ARG A N 1
ATOM 1529 C CA . ARG A 1 199 ? -20.895 2.556 15.201 1.00 67.94 199 ARG A CA 1
ATOM 1530 C C . ARG A 1 199 ? -20.263 3.926 15.464 1.00 67.94 199 ARG A C 1
ATOM 1532 O O . ARG A 1 199 ? -20.773 4.638 16.321 1.00 67.94 199 ARG A O 1
ATOM 1539 N N . LEU A 1 200 ? -19.193 4.283 14.749 1.00 67.50 200 LEU A N 1
ATOM 1540 C CA . LEU A 1 200 ? -18.471 5.556 14.890 1.00 67.50 200 LEU A CA 1
ATOM 1541 C C . LEU A 1 200 ? -19.026 6.690 14.004 1.00 67.50 200 LEU A C 1
ATOM 1543 O O . LEU A 1 200 ? -18.545 7.814 14.097 1.00 67.50 200 LEU A O 1
ATOM 1547 N N . GLU A 1 201 ? -20.025 6.413 13.161 1.00 62.53 201 GLU A N 1
ATOM 1548 C CA . GLU A 1 201 ? -20.669 7.391 12.264 1.00 62.53 201 GLU A CA 1
ATOM 1549 C C . GLU A 1 201 ? -22.130 7.684 12.682 1.00 62.53 201 GLU A C 1
ATOM 1551 O O . GLU A 1 201 ? -22.990 7.905 11.830 1.00 62.53 201 GLU A O 1
ATOM 1556 N N . ARG A 1 202 ? -22.410 7.635 13.993 1.00 53.41 202 ARG A N 1
ATOM 1557 C CA . ARG A 1 202 ? -23.702 7.958 14.629 1.00 53.41 202 ARG A CA 1
ATOM 1558 C C . ARG A 1 202 ? -23.631 9.246 15.444 1.00 53.41 202 ARG A C 1
ATOM 1560 O O . ARG A 1 202 ? -22.538 9.514 15.987 1.00 53.41 202 ARG A O 1
#

Organism: NCBI:txid1690605

Secondary structure (DSSP, 8-state):
-EEGGGGGHHHHHTT-TTSPPS----TTT-HHHHHHHHHT-GGGSHHHHHHTTSTTT-S------EE-EE-SB-SSSS--B-SHHHHHHHHHHHHSS----TT------EE-TTSSHHHHHHHHHHHHHHHHHHHHHTTSSS-S-------HHHHHHHSTTHHHHHH-------THHHHHS-----S--SHHHHHHHGGG--

Radius of gyration: 20.91 Å; chains: 1; bounding box: 67×32×44 Å

Foldseek 3Di:
DAECPLVCPVCVVVVVPLHERPDDDDCVPRVVVVVVSLVVCCPRNVVVVVLVVCPPPDPDDDDDDYDWQEAAAFPDPPGRHGDDLLVQLLVCVVVVHRDADDNNNYDTDYFYQLAPFVVVVVVVVVVLLVVLVVCVVVVVDVDSDPPDDDDPVRQCVVPPCRCVVPVDGGHHHYDVCVPPVVDDDDDDDPVVCSVVSSVVSD